Protein AF-A0A260ZB62-F1 (afdb_monomer)

Mean predicted aligned error: 11.36 Å

Secondary structure (DSSP, 8-state):
-PPPPP---SS--TTSS-HHHHHHTTTTTTT-HHHHHHHHTTTS-STTSHHHHHHHHHHHHHHHHHHHHHHHHHHHHHHHHHHHTSPP-HHHHHHHHHHHHHHHHHHHHHHHHHHT-S-HHHHHHHHHHHHHHHHHHHHHHHHHHHHEEEPP---TTHHHHHHHHHHHHHHHHHHH-----SSTTPPPPHHHHHHHHHHHHHHHHHHHHHHHHHHHHHHHHH-SEEEEEETTEEEEEEEEETTTEEEEEE-------

Solvent-accessible surface area (backbone atoms only — not comparable to full-atom values): 14176 Å² total; per-residue (Å²): 130,82,78,67,77,87,63,39,54,17,51,67,18,36,65,64,67,58,47,69,63,44,58,64,36,61,80,74,46,47,28,30,39,72,58,41,53,64,66,52,62,78,77,59,74,66,79,87,34,73,65,47,48,42,70,71,45,41,67,62,52,48,54,51,48,50,52,52,51,51,48,51,54,52,51,43,52,53,47,42,55,61,50,69,76,57,88,79,47,73,70,52,40,39,51,23,29,47,49,37,28,50,53,37,48,54,47,34,52,48,42,55,53,48,34,51,46,91,65,62,67,68,48,53,56,48,51,53,52,49,52,52,51,46,46,49,27,47,38,47,32,52,54,24,43,61,33,37,42,69,53,89,85,74,70,75,64,69,64,52,58,53,52,54,54,49,54,51,51,48,53,45,52,47,40,51,46,57,61,57,69,96,47,93,86,58,72,75,57,68,67,60,19,43,52,32,27,52,38,47,56,46,34,55,55,40,48,58,50,30,50,56,36,44,53,52,26,50,47,53,67,69,40,57,40,32,39,32,29,54,98,81,41,77,51,31,35,39,38,56,45,88,98,71,50,77,46,77,48,62,66,86,69,72,76,91,125

Nearest PDB structures (foldseek):
  8dl6-assembly1_A  TM=3.269E-01  e=1.746E+00  Homo sapiens
  5oxp-assembly1_A  TM=3.810E-01  e=3.645E+00  Streptococcus thermophilus LMG 18311

pLDDT: mean 73.91, std 13.41, range [28.22, 93.25]

Organism: Caenorhabditis remanei (NCBI:txid31234)

Foldseek 3Di:
DPPLPDFQQLALACPAPDNVVSVVCVVQVCNHLVVVLVVPVVDDDPPPGPVVCCVVCVVVVVVVVVVVVVVLVVLLVVLLVVLLPDDADLVLLLVLLVQLLVLLVVVLVLLLVVQQDPDVVVVVVVVVVSSNSNSNSVSSNVSNCLFKPFDDPDDPPVLVVLVVVLVVVLVCLRHHRDGHDPDPSDHDDSVSSNVSNVSSVVSNVSSVVSSVSVVVSVSSVPGQKMFGDDPSDGQWMWGQDVPPGIDTDGPPPPPDD

Structure (mmCIF, N/CA/C/O backbone):
data_AF-A0A260ZB62-F1
#
_entry.id   AF-A0A260ZB62-F1
#
loop_
_atom_site.group_PDB
_atom_site.id
_atom_site.type_symbol
_atom_site.label_atom_id
_atom_site.label_alt_id
_atom_site.label_comp_id
_atom_site.label_asym_id
_atom_site.label_entit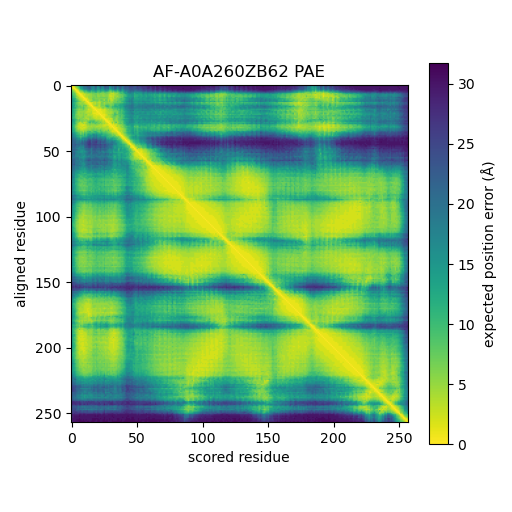y_id
_atom_site.label_seq_id
_atom_site.pdbx_PDB_ins_code
_atom_site.Cartn_x
_atom_site.Cartn_y
_atom_site.Cartn_z
_atom_site.occupancy
_atom_site.B_iso_or_equiv
_atom_site.auth_seq_id
_atom_site.auth_comp_id
_atom_site.auth_asym_id
_atom_site.auth_atom_id
_atom_site.pdbx_PDB_model_num
ATOM 1 N N . MET A 1 1 ? 10.749 -0.844 -42.807 1.00 34.19 1 MET A N 1
ATOM 2 C CA . MET A 1 1 ? 10.684 -0.407 -41.398 1.00 34.19 1 MET A CA 1
ATOM 3 C C . MET A 1 1 ? 11.841 -1.071 -40.682 1.00 34.19 1 MET A C 1
ATOM 5 O O . MET A 1 1 ? 11.939 -2.288 -40.752 1.00 34.19 1 MET A O 1
ATOM 9 N N . VAL A 1 2 ? 12.769 -0.296 -40.119 1.00 28.22 2 VAL A N 1
ATOM 10 C CA . VAL A 1 2 ? 13.821 -0.861 -39.261 1.00 28.22 2 VAL A CA 1
ATOM 11 C C . VAL A 1 2 ? 13.105 -1.413 -38.026 1.00 28.22 2 VAL A C 1
ATOM 13 O O . VAL A 1 2 ? 12.290 -0.671 -37.473 1.00 28.22 2 VAL A O 1
ATOM 16 N N . PRO A 1 3 ? 13.320 -2.676 -37.619 1.00 37.78 3 PRO A N 1
ATOM 17 C CA . PRO A 1 3 ? 12.741 -3.176 -36.381 1.00 37.78 3 PRO A CA 1
ATOM 18 C C . PRO A 1 3 ? 13.217 -2.247 -35.268 1.00 37.78 3 PRO A C 1
ATOM 20 O O . PRO A 1 3 ? 14.426 -2.080 -35.092 1.00 37.78 3 PRO A O 1
ATOM 23 N N . SER A 1 4 ? 12.300 -1.575 -34.570 1.00 47.34 4 SER A N 1
ATOM 24 C CA . SER A 1 4 ? 12.694 -0.839 -33.374 1.00 47.34 4 SER A CA 1
ATOM 25 C C . SER A 1 4 ? 13.317 -1.859 -32.436 1.00 47.34 4 SER A C 1
ATOM 27 O O . SER A 1 4 ? 12.648 -2.828 -32.085 1.00 47.34 4 SER A O 1
ATOM 29 N N . ALA A 1 5 ? 14.594 -1.690 -32.093 1.00 57.12 5 ALA A N 1
ATOM 30 C CA . ALA A 1 5 ? 15.266 -2.575 -31.157 1.00 57.12 5 ALA A CA 1
ATOM 31 C C . ALA A 1 5 ? 14.382 -2.735 -29.914 1.00 57.12 5 ALA A C 1
ATOM 33 O O . ALA A 1 5 ? 13.962 -1.741 -29.312 1.00 57.12 5 ALA A O 1
ATOM 34 N N . TYR A 1 6 ? 14.047 -3.982 -29.593 1.00 67.81 6 TYR A N 1
ATOM 35 C CA . TYR A 1 6 ? 13.165 -4.305 -28.487 1.00 67.81 6 TYR A CA 1
ATOM 36 C C . TYR A 1 6 ? 13.685 -3.659 -27.191 1.00 67.81 6 TYR A C 1
ATOM 38 O O . TYR A 1 6 ? 14.835 -3.856 -26.793 1.00 67.81 6 TYR A O 1
ATOM 46 N N . CYS A 1 7 ? 12.848 -2.830 -26.565 1.00 73.50 7 CYS A N 1
ATOM 47 C CA . CYS A 1 7 ? 13.208 -2.010 -25.413 1.00 73.50 7 CYS A CA 1
ATOM 48 C C . CYS A 1 7 ? 12.419 -2.487 -24.183 1.00 73.50 7 CYS A C 1
ATOM 50 O O . CYS A 1 7 ? 11.231 -2.178 -24.087 1.00 73.50 7 CYS A O 1
ATOM 52 N N . PRO A 1 8 ? 13.041 -3.211 -23.230 1.00 76.62 8 PRO A N 1
ATOM 53 C CA . PRO A 1 8 ? 12.375 -3.628 -21.998 1.00 76.62 8 PRO A CA 1
ATOM 54 C C . PRO A 1 8 ? 11.880 -2.414 -21.219 1.00 76.62 8 PRO A C 1
ATOM 56 O O . PRO A 1 8 ? 12.698 -1.578 -20.837 1.00 76.62 8 PRO A O 1
ATOM 59 N N . MET A 1 9 ? 10.575 -2.312 -20.968 1.00 76.88 9 MET A N 1
ATOM 60 C CA . MET A 1 9 ? 9.961 -1.146 -20.311 1.00 76.88 9 MET A CA 1
ATOM 61 C C . MET A 1 9 ? 9.721 -1.340 -18.808 1.00 76.88 9 MET A C 1
ATOM 63 O O . MET A 1 9 ? 9.237 -0.426 -18.147 1.00 76.88 9 MET A O 1
ATOM 67 N N . GLY A 1 10 ? 10.036 -2.515 -18.256 1.00 73.69 10 GLY A N 1
ATOM 68 C CA . GLY A 1 10 ? 9.826 -2.793 -16.834 1.00 73.69 10 GLY A CA 1
ATOM 69 C C . GLY A 1 10 ? 8.396 -3.166 -16.482 1.00 73.69 10 GLY A C 1
ATOM 70 O O . GLY A 1 10 ? 8.042 -3.256 -15.314 1.00 73.69 10 GLY A O 1
ATOM 71 N N . SER A 1 11 ? 7.550 -3.410 -17.478 1.00 75.81 11 SER A N 1
ATOM 72 C CA . SER A 1 11 ? 6.263 -4.049 -17.252 1.00 75.81 11 SER A CA 1
ATOM 73 C C . SER A 1 11 ? 5.938 -5.002 -18.398 1.00 75.81 11 SER A C 1
ATOM 75 O O . SER A 1 11 ? 6.253 -4.683 -19.548 1.00 75.81 11 SER A O 1
ATOM 77 N N . PRO A 1 12 ? 5.258 -6.123 -18.113 1.00 71.75 12 PRO A N 1
ATOM 78 C CA . PRO A 1 12 ? 4.759 -7.049 -19.123 1.00 71.75 12 PRO A CA 1
ATOM 79 C C . PRO A 1 12 ? 3.491 -6.527 -19.822 1.00 71.75 12 PRO A C 1
ATOM 81 O O . PRO A 1 12 ? 2.695 -7.310 -20.336 1.00 71.75 12 PRO A O 1
ATOM 84 N N . SER A 1 13 ? 3.263 -5.210 -19.805 1.00 74.88 13 SER A N 1
ATOM 85 C CA . SER A 1 13 ? 2.021 -4.609 -20.272 1.00 74.88 13 SER A CA 1
ATOM 86 C C . SER A 1 13 ? 1.824 -4.837 -21.764 1.00 74.88 13 SER A C 1
ATOM 88 O O . SER A 1 13 ? 2.509 -4.252 -22.603 1.00 74.88 13 SER A O 1
ATOM 90 N N . LEU A 1 14 ? 0.824 -5.647 -22.089 1.00 76.31 14 LEU A N 1
ATOM 91 C CA . LEU A 1 14 ? 0.398 -5.971 -23.443 1.00 76.31 14 LEU A CA 1
ATOM 92 C C . LEU A 1 14 ? -0.135 -4.746 -24.195 1.00 76.31 14 LEU A C 1
ATOM 94 O O . LEU A 1 14 ? -0.209 -4.773 -25.420 1.00 76.31 14 LEU A O 1
ATOM 98 N N . LEU A 1 15 ? -0.486 -3.673 -23.476 1.00 72.31 15 LEU A N 1
ATOM 99 C CA . LEU A 1 15 ? -0.952 -2.410 -24.055 1.00 72.31 15 LEU A CA 1
ATOM 100 C C . LEU A 1 15 ? 0.188 -1.449 -24.426 1.00 72.31 15 LEU A C 1
ATOM 102 O O . LEU A 1 15 ? -0.061 -0.415 -25.046 1.00 72.31 15 LEU A O 1
ATOM 106 N N . ASN A 1 16 ? 1.438 -1.766 -24.081 1.00 69.69 16 ASN A N 1
ATOM 107 C CA . ASN A 1 16 ? 2.588 -0.952 -24.463 1.00 69.69 16 ASN A CA 1
ATOM 108 C C . ASN A 1 16 ? 3.093 -1.336 -25.865 1.00 69.69 16 ASN A C 1
ATOM 110 O O . ASN A 1 16 ? 4.108 -2.013 -26.002 1.00 69.69 16 ASN A O 1
ATOM 114 N N . GLY A 1 17 ? 2.431 -0.868 -26.924 1.00 67.56 17 GLY A N 1
ATOM 115 C CA . GLY A 1 17 ? 2.849 -1.131 -28.310 1.00 67.56 17 GLY A CA 1
ATOM 116 C C . GLY A 1 17 ? 2.124 -2.316 -28.949 1.00 67.56 17 GLY A C 1
ATOM 117 O O . GLY A 1 17 ? 0.918 -2.454 -28.762 1.00 67.56 17 GLY A O 1
ATOM 118 N N . ASP A 1 18 ? 2.830 -3.125 -29.747 1.00 69.19 18 ASP A N 1
ATOM 119 C CA . ASP A 1 18 ? 2.225 -4.261 -30.450 1.00 69.19 18 ASP A CA 1
ATOM 120 C C . ASP A 1 18 ? 1.945 -5.422 -29.484 1.00 69.19 18 ASP A C 1
ATOM 122 O O . ASP A 1 18 ? 2.831 -5.938 -28.798 1.00 69.19 18 ASP A O 1
ATOM 126 N N . PHE A 1 19 ? 0.680 -5.832 -29.429 1.00 68.62 19 PHE A N 1
ATOM 127 C CA . PHE A 1 19 ? 0.196 -6.882 -28.539 1.00 68.62 19 PHE A CA 1
ATOM 128 C C . PHE A 1 19 ? 0.869 -8.242 -28.790 1.00 68.62 19 PHE A C 1
ATOM 130 O O . PHE A 1 19 ? 1.211 -8.947 -27.839 1.00 68.62 19 PHE A O 1
ATOM 137 N N . TYR A 1 20 ? 1.066 -8.619 -30.057 1.00 70.75 20 TYR A N 1
ATOM 138 C CA . TYR A 1 20 ? 1.644 -9.910 -30.431 1.00 70.75 20 TYR A CA 1
ATOM 139 C C . TYR A 1 20 ? 3.151 -9.942 -30.194 1.00 70.75 20 TYR A C 1
ATOM 141 O O . TYR A 1 20 ? 3.668 -10.964 -29.742 1.00 70.75 20 TYR A O 1
ATOM 149 N N . GLU A 1 21 ? 3.840 -8.826 -30.431 1.00 70.44 21 GLU A N 1
ATOM 150 C CA . GLU A 1 21 ? 5.251 -8.670 -30.065 1.00 70.44 21 GLU A CA 1
ATOM 151 C C . GLU A 1 21 ? 5.424 -8.837 -28.546 1.00 70.44 21 GLU A C 1
ATOM 153 O O . GLU A 1 21 ? 6.175 -9.701 -28.090 1.00 70.44 21 GLU A O 1
ATOM 158 N N . ASN A 1 22 ? 4.634 -8.117 -27.745 1.00 69.94 22 ASN A N 1
ATOM 159 C CA . ASN A 1 22 ? 4.686 -8.207 -26.284 1.00 69.94 22 ASN A CA 1
ATOM 160 C C . ASN A 1 22 ? 4.369 -9.616 -25.746 1.00 69.94 22 ASN A C 1
ATOM 162 O O . ASN A 1 22 ? 4.972 -10.043 -24.760 1.00 69.94 22 ASN A O 1
ATOM 166 N N . LEU A 1 23 ? 3.475 -10.367 -26.400 1.00 73.06 23 LEU A N 1
ATOM 167 C CA . LEU A 1 23 ? 3.176 -11.760 -26.046 1.00 73.06 23 LEU A CA 1
ATOM 168 C C . LEU A 1 23 ? 4.379 -12.701 -26.214 1.00 73.06 23 LEU A C 1
ATOM 170 O O . LEU A 1 23 ? 4.550 -13.614 -25.403 1.00 73.06 23 LEU A O 1
ATOM 174 N N . VAL A 1 24 ? 5.202 -12.514 -27.253 1.00 73.19 24 VAL A N 1
ATOM 175 C CA . VAL A 1 24 ? 6.407 -13.339 -27.477 1.00 73.19 24 VAL A CA 1
ATOM 176 C C . VAL A 1 24 ? 7.400 -13.143 -26.331 1.00 73.19 24 VAL A C 1
ATOM 178 O O . VAL A 1 24 ? 7.929 -14.116 -25.793 1.00 73.19 24 VAL A O 1
ATOM 181 N N . HIS A 1 25 ? 7.551 -11.894 -25.907 1.00 69.88 25 HIS A N 1
ATOM 182 C CA . HIS A 1 25 ? 8.481 -11.443 -24.877 1.00 69.88 25 HIS A CA 1
ATOM 183 C C . HIS A 1 25 ? 8.070 -11.772 -23.432 1.00 69.88 25 HIS A C 1
ATOM 185 O O . HIS A 1 25 ? 8.847 -11.597 -22.493 1.00 69.88 25 HIS A O 1
ATOM 191 N N . LEU A 1 26 ? 6.842 -12.254 -23.211 1.00 71.62 26 LEU A N 1
ATOM 192 C CA . LEU A 1 26 ? 6.410 -12.726 -21.892 1.00 71.62 26 LEU A CA 1
ATOM 193 C C . LEU A 1 26 ? 7.136 -14.004 -21.454 1.00 71.62 26 LEU A C 1
ATOM 195 O O . LEU A 1 26 ? 7.308 -14.216 -20.255 1.00 71.62 26 LEU A O 1
ATOM 199 N N . LYS A 1 27 ? 7.522 -14.870 -22.400 1.00 72.56 27 LYS A N 1
ATOM 200 C CA . LYS A 1 27 ? 8.019 -16.227 -22.105 1.00 72.56 27 LYS A CA 1
ATOM 201 C C . LYS A 1 27 ? 9.442 -16.255 -21.553 1.00 72.56 27 LYS A C 1
ATOM 203 O O . LYS A 1 27 ? 9.783 -17.172 -20.813 1.00 72.56 27 LYS A O 1
ATOM 208 N N . ASP A 1 28 ? 10.258 -15.284 -21.927 1.00 69.81 28 ASP A N 1
ATOM 209 C CA . ASP A 1 28 ? 11.684 -15.194 -21.613 1.00 69.81 28 ASP A CA 1
ATOM 210 C C . ASP A 1 28 ? 12.010 -14.015 -20.681 1.00 69.81 28 ASP A C 1
ATOM 212 O O . ASP A 1 28 ? 13.179 -13.722 -20.444 1.00 69.81 28 ASP A O 1
ATOM 216 N N . PHE A 1 29 ? 10.982 -13.359 -20.121 1.00 69.56 29 PHE A N 1
ATOM 217 C CA . PHE A 1 29 ? 11.103 -12.177 -19.258 1.00 69.56 29 PHE A CA 1
ATOM 218 C C . PHE A 1 29 ? 11.849 -11.008 -19.909 1.00 69.56 29 PHE A C 1
ATOM 220 O O . PHE A 1 29 ? 12.325 -10.112 -19.206 1.00 69.56 29 PHE A O 1
ATOM 227 N N . SER A 1 30 ? 11.919 -10.960 -21.242 1.00 71.38 30 SER A N 1
ATOM 228 C CA . SER A 1 30 ? 12.680 -9.919 -21.927 1.00 71.38 30 SER A CA 1
ATOM 229 C C . SER A 1 30 ? 12.112 -8.518 -21.668 1.00 71.38 30 SER A C 1
ATOM 231 O O . SER A 1 30 ? 12.827 -7.537 -21.828 1.00 71.38 30 SER A O 1
ATOM 233 N N . TRP A 1 31 ? 10.866 -8.401 -21.192 1.00 77.62 31 TRP A N 1
ATOM 234 C CA . TRP A 1 31 ? 10.221 -7.137 -20.805 1.00 77.62 31 TRP A CA 1
ATOM 235 C C . TRP A 1 31 ? 10.812 -6.483 -19.551 1.00 77.62 31 TRP A C 1
ATOM 237 O O . TRP A 1 31 ? 10.555 -5.296 -19.320 1.00 77.62 31 TRP A O 1
ATOM 247 N N . SER A 1 32 ? 11.599 -7.225 -18.764 1.00 80.19 32 SER A N 1
ATOM 248 C CA . SER A 1 32 ? 12.273 -6.752 -17.554 1.00 80.19 32 SER A CA 1
ATOM 249 C C . SER A 1 32 ? 13.662 -6.179 -17.876 1.00 80.19 32 SER A C 1
ATOM 251 O O . SER A 1 32 ? 14.556 -6.921 -18.286 1.00 80.19 32 SER A O 1
ATOM 253 N N . PRO A 1 33 ? 13.892 -4.872 -17.659 1.00 75.19 33 PRO A N 1
ATOM 254 C CA . PRO A 1 33 ? 15.216 -4.264 -17.674 1.00 75.19 33 PRO A CA 1
ATOM 255 C C . PRO A 1 33 ? 16.207 -4.979 -16.755 1.00 75.19 33 PRO A C 1
ATOM 257 O O . PRO A 1 33 ? 17.359 -5.168 -17.146 1.00 75.19 33 PRO A O 1
ATOM 260 N N . MET A 1 34 ? 15.766 -5.399 -15.561 1.00 71.50 34 MET A N 1
ATOM 261 C CA . MET A 1 34 ? 16.631 -6.097 -14.608 1.00 71.50 34 MET A CA 1
ATOM 262 C C . MET A 1 34 ? 17.138 -7.433 -15.168 1.00 71.50 34 MET A C 1
ATOM 264 O O . MET A 1 34 ? 18.339 -7.696 -15.112 1.00 71.50 34 MET A O 1
ATOM 268 N N . PHE A 1 35 ? 16.264 -8.257 -15.755 1.00 68.56 35 PHE A N 1
ATOM 269 C CA . PHE A 1 35 ? 16.660 -9.558 -16.313 1.00 68.56 35 PHE A CA 1
ATOM 270 C C . PHE A 1 35 ? 17.348 -9.451 -17.686 1.00 68.56 35 PHE A C 1
ATOM 272 O O . PHE A 1 35 ? 18.273 -10.218 -17.973 1.00 68.56 35 PHE A O 1
ATOM 279 N N . ALA A 1 36 ? 16.971 -8.471 -18.514 1.00 65.50 36 ALA A N 1
ATOM 280 C CA . ALA A 1 36 ? 17.606 -8.217 -19.809 1.00 65.50 36 ALA A CA 1
ATOM 281 C C . ALA A 1 36 ? 19.079 -7.782 -19.669 1.00 65.50 36 ALA A C 1
ATOM 283 O O . ALA A 1 36 ? 19.933 -8.188 -20.457 1.00 65.50 36 ALA A O 1
ATOM 284 N N . ALA A 1 37 ? 19.414 -7.004 -18.634 1.00 59.72 37 ALA A N 1
ATOM 285 C CA . ALA A 1 37 ? 20.796 -6.600 -18.375 1.00 59.72 37 ALA A CA 1
ATOM 286 C C . ALA A 1 37 ? 21.698 -7.773 -17.939 1.00 59.72 37 ALA A C 1
ATOM 288 O O . ALA A 1 37 ? 22.882 -7.811 -18.275 1.00 59.72 37 ALA A O 1
ATOM 289 N N . VAL A 1 38 ? 21.144 -8.752 -17.215 1.00 56.75 38 VAL A N 1
ATOM 290 C CA . VAL A 1 38 ? 21.881 -9.946 -16.760 1.00 56.75 38 VAL A CA 1
ATOM 291 C C . VAL A 1 38 ? 22.237 -10.863 -17.933 1.00 56.75 38 VAL A C 1
ATOM 293 O O . VAL A 1 38 ? 23.320 -11.444 -17.950 1.00 56.75 38 VAL A O 1
ATOM 296 N N . THR A 1 39 ? 21.363 -10.955 -18.934 1.00 53.31 39 THR A N 1
ATOM 297 C CA . THR A 1 39 ? 21.577 -11.780 -20.133 1.00 53.31 39 THR A CA 1
ATOM 298 C C . THR A 1 39 ? 22.492 -11.109 -21.165 1.00 53.31 39 THR A C 1
ATOM 300 O O . THR A 1 39 ? 23.291 -11.797 -21.795 1.00 53.31 39 THR A O 1
ATOM 303 N N . GLN A 1 40 ? 22.469 -9.776 -21.297 1.00 52.44 40 GLN A N 1
ATOM 304 C CA . GLN A 1 40 ? 23.360 -9.041 -22.216 1.00 52.44 40 GLN A CA 1
ATOM 305 C C . GLN A 1 40 ? 24.819 -8.929 -21.728 1.00 52.44 40 GLN A C 1
ATOM 307 O O . GLN A 1 40 ? 25.743 -8.889 -22.549 1.00 52.44 40 GLN A O 1
ATOM 312 N N . ASN A 1 41 ? 25.049 -8.944 -20.409 1.00 45.31 41 ASN A N 1
ATOM 313 C CA . ASN A 1 41 ? 26.379 -8.826 -19.790 1.00 45.31 41 ASN A CA 1
ATOM 314 C C . ASN A 1 41 ? 27.337 -10.002 -20.070 1.00 45.31 41 ASN A C 1
ATOM 316 O O . ASN A 1 41 ? 28.503 -9.933 -19.687 1.00 45.31 41 ASN A O 1
ATOM 320 N N . GLN A 1 42 ? 26.891 -11.070 -20.737 1.00 47.06 42 GLN A N 1
ATOM 321 C CA . GLN A 1 42 ? 27.773 -12.170 -21.144 1.00 47.06 42 GLN A CA 1
ATOM 322 C C . GLN A 1 42 ? 28.515 -11.912 -22.469 1.00 47.06 42 GLN A C 1
ATOM 324 O O . GLN A 1 42 ? 29.403 -12.689 -22.812 1.00 47.06 42 GLN A O 1
ATOM 329 N N . THR A 1 43 ? 28.205 -10.830 -23.199 1.00 42.25 43 THR A N 1
ATOM 330 C CA . THR A 1 43 ? 28.698 -10.651 -24.583 1.00 42.25 43 THR A CA 1
ATOM 331 C C . THR A 1 43 ? 29.331 -9.300 -24.937 1.00 42.25 43 THR A C 1
ATOM 333 O O . THR A 1 43 ? 30.011 -9.245 -25.956 1.00 42.25 43 THR A O 1
ATOM 336 N N . TYR A 1 44 ? 29.190 -8.227 -24.146 1.00 42.94 44 TYR A N 1
ATOM 337 C CA . TYR A 1 44 ? 29.767 -6.909 -24.485 1.00 42.94 44 TYR A CA 1
ATOM 338 C C . TYR A 1 44 ? 30.397 -6.170 -23.289 1.00 42.94 44 TYR A C 1
ATOM 340 O O . TYR A 1 44 ? 30.121 -6.473 -22.132 1.00 42.94 44 TYR A O 1
ATOM 348 N N . SER A 1 45 ? 31.302 -5.234 -23.609 1.00 44.16 45 SER A N 1
ATOM 349 C CA . SER A 1 45 ? 32.202 -4.496 -22.709 1.00 44.16 45 SER A CA 1
ATOM 350 C C . SER A 1 45 ? 31.524 -3.873 -21.483 1.00 44.16 45 SER A C 1
ATOM 352 O O . SER A 1 45 ? 30.432 -3.326 -21.568 1.00 44.16 45 SER A O 1
ATOM 354 N N . ARG A 1 46 ? 32.246 -3.899 -20.357 1.00 48.53 46 ARG A N 1
ATOM 355 C CA . ARG A 1 46 ? 31.804 -3.562 -18.992 1.00 48.53 46 ARG A CA 1
ATOM 356 C C . ARG A 1 46 ? 31.320 -2.113 -18.789 1.00 48.53 46 ARG A C 1
ATOM 358 O O . ARG A 1 46 ? 30.589 -1.872 -17.831 1.00 48.53 46 ARG A O 1
ATOM 365 N N . GLU A 1 47 ? 31.698 -1.176 -19.659 1.00 39.22 47 GLU A N 1
ATOM 366 C CA . GLU A 1 47 ? 31.303 0.239 -19.572 1.00 39.22 47 GLU A CA 1
ATOM 367 C C . GLU A 1 47 ? 29.806 0.430 -19.858 1.00 39.22 47 GLU A C 1
ATOM 369 O O . GLU A 1 47 ? 29.305 0.050 -20.914 1.00 39.22 47 GLU A O 1
ATOM 374 N N . GLY A 1 48 ? 29.082 1.023 -18.901 1.00 47.69 48 GLY A N 1
ATOM 375 C CA . GLY A 1 48 ? 27.635 1.268 -19.014 1.00 47.69 48 GLY A CA 1
ATOM 376 C C . GLY A 1 48 ? 26.733 0.089 -18.621 1.00 47.69 48 GLY A C 1
ATOM 377 O O . GLY A 1 48 ? 25.511 0.193 -18.726 1.00 47.69 48 GLY A O 1
ATOM 378 N N . SER A 1 49 ? 27.309 -1.018 -18.140 1.00 55.09 49 SER A N 1
ATOM 379 C CA . SER A 1 49 ? 26.559 -2.152 -17.583 1.00 55.09 49 SER A CA 1
ATOM 380 C C . SER A 1 49 ? 25.934 -1.827 -16.213 1.00 55.09 49 SER A C 1
ATOM 382 O O . SER A 1 49 ? 26.387 -0.927 -15.504 1.00 55.09 49 SER A O 1
ATOM 384 N N . VAL A 1 50 ? 24.928 -2.609 -15.783 1.00 52.75 50 VAL A N 1
ATOM 385 C CA . VAL A 1 50 ? 24.363 -2.531 -14.413 1.00 52.75 50 VAL A CA 1
ATOM 386 C C . VAL A 1 50 ? 25.453 -2.656 -13.345 1.00 52.75 50 VAL A C 1
ATOM 388 O O . VAL A 1 50 ? 25.349 -2.018 -12.307 1.00 52.75 50 VAL A O 1
ATOM 391 N N . ILE A 1 51 ? 26.517 -3.419 -13.611 1.00 55.94 51 ILE A N 1
ATOM 392 C CA . ILE A 1 51 ? 27.639 -3.618 -12.686 1.00 55.94 51 ILE A CA 1
ATOM 393 C C . ILE A 1 51 ? 28.482 -2.342 -12.566 1.00 55.94 51 ILE A C 1
ATOM 395 O O . ILE A 1 51 ? 28.821 -1.963 -11.454 1.00 55.94 51 ILE A O 1
ATOM 399 N N . ASP A 1 52 ? 28.752 -1.642 -13.670 1.00 51.78 52 ASP A N 1
ATOM 400 C CA . ASP A 1 52 ? 29.512 -0.380 -13.678 1.00 51.78 52 ASP A CA 1
ATOM 401 C C . ASP A 1 52 ? 28.717 0.775 -13.033 1.00 51.78 52 ASP A C 1
ATOM 403 O O . ASP A 1 52 ? 29.271 1.597 -12.304 1.00 51.78 52 ASP A O 1
ATOM 407 N N . PHE A 1 53 ? 27.389 0.799 -13.213 1.00 57.34 53 PHE A N 1
ATOM 408 C CA . PHE A 1 53 ? 26.506 1.724 -12.491 1.00 57.34 53 PHE A CA 1
ATOM 409 C C . PHE A 1 53 ? 26.425 1.397 -10.996 1.00 57.34 53 PHE A C 1
ATOM 411 O O . PHE A 1 53 ? 26.551 2.294 -10.167 1.00 57.34 53 PHE A O 1
ATOM 418 N N . VAL A 1 54 ? 26.233 0.120 -10.644 1.00 57.84 54 VAL A N 1
ATOM 419 C CA . VAL A 1 54 ? 26.252 -0.336 -9.251 1.00 57.84 54 VAL A CA 1
ATOM 420 C C . VAL A 1 54 ? 27.586 0.057 -8.632 1.00 57.84 54 VAL A C 1
ATOM 422 O O . VAL A 1 54 ? 27.561 0.821 -7.688 1.00 57.84 54 VAL A O 1
ATOM 425 N N . GLU A 1 55 ? 28.737 -0.309 -9.191 1.00 57.97 55 GLU A N 1
ATOM 426 C CA . GLU A 1 55 ? 30.056 0.020 -8.624 1.00 57.97 55 GLU A CA 1
ATOM 427 C C . GLU A 1 55 ? 30.299 1.532 -8.447 1.00 57.97 55 GLU A C 1
ATOM 429 O O . GLU A 1 55 ? 30.850 1.937 -7.422 1.00 57.97 55 GLU A O 1
ATOM 434 N N . LYS A 1 56 ? 29.855 2.383 -9.386 1.00 62.72 56 LYS A N 1
ATOM 435 C CA . LYS A 1 56 ? 30.054 3.845 -9.304 1.00 62.72 56 LYS A CA 1
ATOM 436 C C . LYS A 1 56 ? 29.041 4.560 -8.411 1.00 62.72 56 LYS A C 1
ATOM 438 O O . LYS A 1 56 ? 29.389 5.543 -7.765 1.00 62.72 56 LYS A O 1
ATOM 443 N N . THR A 1 57 ? 27.791 4.105 -8.377 1.00 57.19 57 THR A N 1
ATOM 444 C CA . THR A 1 57 ? 26.690 4.789 -7.678 1.00 57.19 57 THR A CA 1
ATOM 445 C C . THR A 1 57 ? 26.356 4.142 -6.330 1.00 57.19 57 THR A C 1
ATOM 447 O O . THR A 1 57 ? 25.737 4.795 -5.487 1.00 57.19 57 THR A O 1
ATOM 450 N N . PHE A 1 58 ? 26.789 2.900 -6.058 1.00 58.44 58 PHE A N 1
ATOM 451 C CA . PHE A 1 58 ? 26.574 2.220 -4.769 1.00 58.44 58 PHE A CA 1
ATOM 452 C C . PHE A 1 58 ? 27.047 3.032 -3.569 1.00 58.44 58 PHE A C 1
ATOM 454 O O . PHE A 1 58 ? 26.298 3.090 -2.604 1.00 58.44 58 PHE A O 1
ATOM 461 N N . PRO A 1 59 ? 28.248 3.644 -3.566 1.00 60.53 59 PRO A N 1
ATOM 462 C CA . PRO A 1 59 ? 28.761 4.275 -2.354 1.00 60.53 59 PRO A CA 1
ATOM 463 C C . PRO A 1 59 ? 27.861 5.425 -1.887 1.00 60.53 59 PRO A C 1
ATOM 465 O O . PRO A 1 59 ? 27.457 5.476 -0.726 1.00 60.53 59 PRO A O 1
ATOM 468 N N . GLU A 1 60 ? 27.470 6.306 -2.807 1.00 62.59 60 GLU A N 1
ATOM 469 C CA . GLU A 1 60 ? 26.614 7.457 -2.506 1.00 62.59 60 GLU A CA 1
ATOM 470 C C . GLU A 1 60 ? 25.156 7.045 -2.263 1.00 62.59 60 GLU A C 1
ATOM 472 O O . GLU A 1 60 ? 24.518 7.520 -1.318 1.00 62.59 60 GLU A O 1
ATOM 477 N N . SER A 1 61 ? 24.631 6.108 -3.062 1.00 64.31 61 SER A N 1
ATOM 478 C CA . SER A 1 61 ? 23.267 5.593 -2.880 1.00 64.31 61 SER A CA 1
ATOM 479 C C . SER A 1 61 ? 23.113 4.761 -1.604 1.00 64.31 61 SER A C 1
ATOM 481 O O . SER A 1 61 ? 22.061 4.832 -0.968 1.00 64.31 61 SER A O 1
ATOM 483 N N . ALA A 1 62 ? 24.148 4.040 -1.165 1.00 67.75 62 ALA A N 1
ATOM 484 C CA . ALA A 1 62 ? 24.156 3.299 0.093 1.00 67.75 62 ALA A CA 1
ATOM 485 C C . ALA A 1 62 ? 24.159 4.247 1.294 1.00 67.75 62 ALA A C 1
ATOM 487 O O . ALA A 1 62 ? 23.357 4.058 2.207 1.00 67.75 62 ALA A O 1
ATOM 488 N N . ILE A 1 63 ? 24.987 5.300 1.279 1.00 73.50 63 ILE A N 1
ATOM 489 C CA . ILE A 1 63 ? 24.983 6.326 2.334 1.00 73.50 63 ILE A CA 1
ATOM 490 C C . ILE A 1 63 ? 23.608 7.004 2.407 1.00 73.50 63 ILE A C 1
ATOM 492 O O . ILE A 1 63 ? 23.027 7.096 3.489 1.00 73.50 63 ILE A O 1
ATOM 496 N N . SER A 1 64 ? 23.048 7.412 1.264 1.00 70.81 64 SER A N 1
ATOM 497 C CA . SER A 1 64 ? 21.707 8.008 1.201 1.00 70.81 64 SER A CA 1
ATOM 498 C C . SER A 1 64 ? 20.623 7.051 1.718 1.00 70.81 64 SER A C 1
ATOM 500 O O . SER A 1 64 ? 19.777 7.450 2.519 1.00 70.81 64 SER A O 1
ATOM 502 N N . SER A 1 65 ? 20.695 5.768 1.352 1.00 70.94 65 SER A N 1
ATOM 503 C CA . SER A 1 65 ? 19.759 4.733 1.813 1.00 70.94 65 SER A CA 1
ATOM 504 C C . SER A 1 65 ? 19.867 4.475 3.317 1.00 70.94 65 SER A C 1
ATOM 506 O O . SER A 1 65 ? 18.846 4.321 3.982 1.00 70.94 65 SER A O 1
ATOM 508 N N . ILE A 1 66 ? 21.082 4.476 3.879 1.00 79.38 66 ILE A N 1
ATOM 509 C CA . ILE A 1 66 ? 21.307 4.349 5.326 1.00 79.38 66 ILE A CA 1
ATOM 510 C C . ILE A 1 66 ? 20.714 5.551 6.064 1.00 79.38 66 ILE A C 1
ATOM 512 O O . ILE A 1 66 ? 20.015 5.368 7.060 1.00 79.38 66 ILE A O 1
ATOM 516 N N . ILE A 1 67 ? 20.943 6.774 5.573 1.00 82.50 67 ILE A N 1
ATOM 517 C CA . ILE A 1 67 ? 20.374 7.991 6.171 1.00 82.50 67 ILE A CA 1
ATOM 518 C C . ILE A 1 67 ? 18.843 7.950 6.113 1.00 82.50 67 ILE A C 1
ATOM 520 O O . ILE A 1 67 ? 18.190 8.219 7.121 1.00 82.50 67 ILE A O 1
ATOM 524 N N . ALA A 1 68 ? 18.264 7.569 4.972 1.00 79.31 68 ALA A N 1
ATOM 525 C CA . ALA A 1 68 ? 16.818 7.434 4.814 1.00 79.31 68 ALA A CA 1
ATOM 526 C C . ALA A 1 68 ? 16.233 6.363 5.752 1.00 79.31 68 ALA A C 1
ATOM 528 O O . ALA A 1 68 ? 15.205 6.593 6.389 1.00 79.31 68 ALA A O 1
ATOM 529 N N . LEU A 1 69 ? 16.910 5.222 5.898 1.00 83.94 69 LEU A N 1
ATOM 530 C CA . LEU A 1 69 ? 16.509 4.164 6.824 1.00 83.94 69 LEU A CA 1
ATOM 531 C C . LEU A 1 69 ? 16.549 4.647 8.281 1.00 83.94 69 LEU A C 1
ATOM 533 O O . LEU A 1 69 ? 15.588 4.450 9.024 1.00 83.94 69 LEU A O 1
ATOM 537 N N . LEU A 1 70 ? 17.633 5.316 8.686 1.00 89.31 70 LEU A N 1
ATOM 538 C CA . LEU A 1 70 ? 17.758 5.899 10.024 1.00 89.31 70 LEU A CA 1
ATOM 539 C C . LEU A 1 70 ? 16.667 6.938 10.283 1.00 89.31 70 LEU A C 1
ATOM 541 O O . LEU A 1 70 ? 16.068 6.935 11.357 1.00 89.31 70 LEU A O 1
ATOM 545 N N . TYR A 1 71 ? 16.376 7.787 9.297 1.00 89.69 71 TYR A N 1
ATOM 546 C CA . TYR A 1 71 ? 15.300 8.767 9.373 1.00 89.69 71 TYR A CA 1
ATOM 547 C C . TYR A 1 71 ? 13.943 8.105 9.631 1.00 89.69 71 TYR A C 1
ATOM 549 O O . TYR A 1 71 ? 13.251 8.487 10.575 1.00 89.69 71 TYR A O 1
ATOM 557 N N . VAL A 1 72 ? 13.595 7.079 8.847 1.00 87.00 72 VAL A N 1
ATOM 558 C CA . VAL A 1 72 ? 12.343 6.324 9.008 1.00 87.00 72 VAL A CA 1
ATOM 559 C C . VAL A 1 72 ? 12.258 5.698 10.400 1.00 87.00 72 VAL A C 1
ATOM 561 O O . VAL A 1 72 ? 11.249 5.878 11.077 1.00 87.00 72 VAL A O 1
ATOM 564 N N . ILE A 1 73 ? 13.327 5.047 10.872 1.00 90.06 73 ILE A N 1
ATOM 565 C CA . ILE A 1 73 ? 13.367 4.408 12.199 1.00 90.06 73 ILE A CA 1
ATOM 566 C C . ILE A 1 73 ? 13.205 5.439 13.324 1.00 90.06 73 ILE A C 1
ATOM 568 O O . ILE A 1 73 ? 12.474 5.204 14.289 1.00 90.06 73 ILE A O 1
ATOM 572 N N . ILE A 1 74 ? 13.897 6.578 13.238 1.00 92.94 74 ILE A N 1
ATOM 573 C CA . ILE A 1 74 ? 13.808 7.639 14.249 1.00 92.94 74 ILE A CA 1
ATOM 574 C C . ILE A 1 74 ? 12.397 8.227 14.263 1.00 92.94 74 ILE A C 1
ATOM 576 O O . ILE A 1 74 ? 11.800 8.346 15.335 1.00 92.94 74 ILE A O 1
ATOM 580 N N . PHE A 1 75 ? 11.848 8.554 13.090 1.00 92.69 75 PHE A N 1
ATOM 581 C CA . PHE A 1 75 ? 10.502 9.103 12.969 1.00 92.69 75 PHE A CA 1
ATOM 582 C C . PHE A 1 75 ? 9.452 8.127 13.513 1.00 92.69 75 PHE A C 1
ATOM 584 O O . PHE A 1 75 ? 8.632 8.508 14.346 1.00 92.69 75 PHE A O 1
ATOM 591 N N . GLU A 1 76 ? 9.534 6.849 13.142 1.00 91.62 76 GLU A N 1
ATOM 592 C CA . GLU A 1 76 ? 8.663 5.792 13.659 1.00 91.62 76 GLU A CA 1
ATOM 593 C C . GLU A 1 76 ? 8.719 5.697 15.188 1.00 91.62 76 GLU A C 1
ATOM 595 O O . GLU A 1 76 ? 7.679 5.660 15.848 1.00 91.62 76 GLU A O 1
ATOM 600 N N . ARG A 1 77 ? 9.917 5.726 15.785 1.00 92.44 77 ARG A N 1
ATOM 601 C CA . ARG A 1 77 ? 10.075 5.702 17.248 1.00 92.44 77 ARG A CA 1
ATOM 602 C C . ARG A 1 77 ? 9.447 6.915 17.927 1.00 92.44 77 ARG A C 1
ATOM 604 O O . ARG A 1 77 ? 8.805 6.747 18.966 1.00 92.44 77 ARG A O 1
ATOM 611 N N . ILE A 1 78 ? 9.620 8.112 17.362 1.00 93.19 78 ILE A N 1
ATOM 612 C CA . ILE A 1 78 ? 9.014 9.344 17.887 1.00 93.19 78 ILE A CA 1
ATOM 613 C C . ILE A 1 78 ? 7.492 9.219 17.861 1.00 93.19 78 ILE A C 1
ATOM 615 O O . ILE A 1 78 ? 6.848 9.403 18.893 1.00 93.19 78 ILE A O 1
ATOM 619 N N . ILE A 1 79 ? 6.920 8.841 16.717 1.00 93.25 79 ILE A N 1
ATOM 620 C CA . ILE A 1 79 ? 5.471 8.704 16.569 1.00 93.25 79 ILE A CA 1
ATOM 621 C C . ILE A 1 79 ? 4.921 7.616 17.496 1.00 93.25 79 ILE A C 1
ATOM 623 O O . ILE A 1 79 ? 3.965 7.879 18.222 1.00 93.25 79 ILE A O 1
ATOM 627 N N . ASN A 1 80 ? 5.547 6.437 17.557 1.00 88.62 80 ASN A N 1
ATOM 628 C CA . ASN A 1 80 ? 5.150 5.372 18.484 1.00 88.62 80 ASN A CA 1
ATOM 629 C C . ASN A 1 80 ? 5.157 5.858 19.940 1.00 88.62 80 ASN A C 1
ATOM 631 O O . ASN A 1 80 ? 4.233 5.568 20.703 1.00 88.62 80 ASN A O 1
ATOM 635 N N . LYS A 1 81 ? 6.162 6.653 20.329 1.00 89.12 81 LYS A N 1
ATOM 636 C CA . LYS A 1 81 ? 6.207 7.252 21.663 1.00 89.12 81 LYS A CA 1
ATOM 637 C C . LYS A 1 81 ? 5.072 8.256 21.870 1.00 89.12 81 LYS A C 1
ATOM 639 O O . LYS A 1 81 ? 4.419 8.191 22.908 1.00 89.12 81 LYS A O 1
ATOM 644 N N . CYS A 1 82 ? 4.792 9.130 20.904 1.00 89.06 82 CYS A N 1
ATOM 645 C CA . CYS A 1 82 ? 3.682 10.086 20.976 1.00 89.06 82 CYS A CA 1
ATOM 646 C C . CYS A 1 82 ? 2.323 9.386 21.114 1.00 89.06 82 CYS A C 1
ATOM 648 O O . CYS A 1 82 ? 1.526 9.752 21.977 1.00 89.06 82 CYS A O 1
ATOM 650 N N . VAL A 1 83 ? 2.077 8.353 20.307 1.00 86.56 83 VAL A N 1
ATOM 651 C CA . VAL A 1 83 ? 0.823 7.589 20.321 1.00 86.56 83 VAL A CA 1
ATOM 652 C C . VAL A 1 83 ? 0.655 6.814 21.631 1.00 86.56 83 VAL A C 1
ATOM 654 O O . VAL A 1 83 ? -0.465 6.713 22.128 1.00 86.56 83 VAL A O 1
ATOM 657 N N . SER A 1 84 ? 1.748 6.348 22.249 1.00 82.94 84 SER A N 1
ATOM 658 C CA . SER A 1 84 ? 1.693 5.592 23.511 1.00 82.94 84 SER A CA 1
ATOM 659 C C . SER A 1 84 ? 1.061 6.352 24.686 1.00 82.94 84 SER A C 1
ATOM 661 O O . SER A 1 84 ? 0.558 5.724 25.614 1.00 82.94 84 SER A O 1
ATOM 663 N N . PHE A 1 85 ? 1.040 7.689 24.642 1.00 83.19 85 PHE A N 1
ATOM 664 C CA . PHE A 1 85 ? 0.407 8.526 25.668 1.00 83.19 85 PHE A CA 1
ATOM 665 C C . PHE A 1 85 ? -1.109 8.689 25.480 1.00 83.19 85 PHE A C 1
ATOM 667 O O . PHE A 1 85 ? -1.777 9.286 26.325 1.00 83.19 85 PHE A O 1
ATOM 674 N N . LEU A 1 86 ? -1.672 8.195 24.374 1.00 80.94 86 LEU A N 1
ATOM 675 C CA . LEU A 1 86 ? -3.087 8.354 24.065 1.00 80.94 86 LEU A CA 1
ATOM 676 C C . LEU A 1 86 ? -3.921 7.232 24.687 1.00 80.94 86 LEU A C 1
ATOM 678 O O . LEU A 1 86 ? -3.636 6.044 24.516 1.00 80.94 86 LEU A O 1
ATOM 682 N N . LYS A 1 87 ? -5.022 7.620 25.340 1.00 74.56 87 LYS A N 1
ATOM 683 C CA . LYS A 1 87 ? -6.051 6.688 25.812 1.00 74.56 87 LYS A CA 1
ATOM 684 C C . LYS A 1 87 ? -6.813 6.115 24.618 1.00 74.56 87 LYS A C 1
ATOM 686 O O . LYS A 1 87 ? -7.483 6.853 23.900 1.00 74.56 87 LYS A O 1
ATOM 691 N N . VAL A 1 88 ? -6.741 4.802 24.426 1.00 73.62 88 VAL A N 1
ATOM 692 C CA . VAL A 1 88 ? -7.342 4.127 23.269 1.00 73.62 88 VAL A CA 1
ATOM 693 C C . VAL A 1 88 ? -8.838 3.890 23.481 1.00 73.62 88 VAL A C 1
ATOM 695 O O . VAL A 1 88 ? -9.274 3.408 24.523 1.00 73.62 88 VAL A O 1
ATOM 698 N N . THR A 1 89 ? -9.639 4.197 22.458 1.00 77.12 89 THR A N 1
ATOM 699 C CA . THR A 1 89 ? -11.081 3.908 22.418 1.00 77.12 89 THR A CA 1
ATOM 700 C C . THR A 1 89 ? -11.448 3.124 21.160 1.00 77.12 89 THR A C 1
ATOM 702 O O . THR A 1 89 ? -10.733 3.163 20.157 1.00 77.12 89 THR A O 1
ATOM 705 N N . ARG A 1 90 ? -12.617 2.469 21.153 1.00 77.50 90 ARG A N 1
ATOM 706 C CA . ARG A 1 90 ? -13.158 1.809 19.948 1.00 77.50 90 ARG A CA 1
ATOM 707 C C . ARG A 1 90 ? -13.228 2.760 18.747 1.00 77.50 90 ARG A C 1
ATOM 709 O O . ARG A 1 90 ? -12.862 2.380 17.639 1.00 77.50 90 ARG A O 1
ATOM 716 N N . LYS A 1 91 ? -13.685 4.001 18.963 1.00 83.62 91 LYS A N 1
ATOM 717 C CA . LYS A 1 91 ? -13.774 5.016 17.900 1.00 83.62 91 LYS A CA 1
ATOM 718 C C . LYS A 1 91 ? -12.400 5.270 17.275 1.00 83.62 91 LYS A C 1
ATOM 720 O O . LYS A 1 91 ? -12.311 5.381 16.058 1.00 83.62 91 LYS A O 1
ATOM 725 N N . MET A 1 92 ? -11.346 5.300 18.093 1.00 84.38 92 MET A N 1
ATOM 726 C CA . MET A 1 92 ? -9.970 5.451 17.619 1.00 84.38 92 MET A CA 1
ATOM 727 C C . MET A 1 92 ? -9.482 4.228 16.839 1.00 84.38 92 MET A C 1
ATOM 729 O O . MET A 1 92 ? -8.921 4.423 15.771 1.00 84.38 92 MET A O 1
ATOM 733 N N . LYS A 1 93 ? -9.757 2.990 17.282 1.00 84.44 93 LYS A N 1
ATOM 734 C CA . LYS A 1 93 ? -9.398 1.774 16.516 1.00 84.44 93 LYS A CA 1
ATOM 735 C C . LYS A 1 93 ? -10.064 1.751 15.137 1.00 84.44 93 LYS A C 1
ATOM 737 O O . LYS A 1 93 ? -9.400 1.462 14.142 1.00 84.44 93 LYS A O 1
ATOM 742 N N . ILE A 1 94 ? -11.350 2.097 15.058 1.00 85.50 94 ILE A N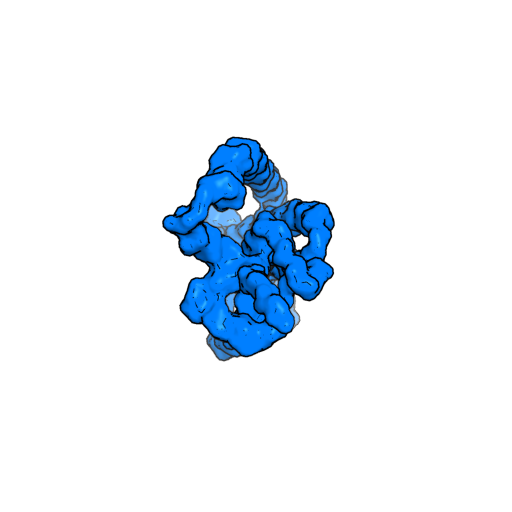 1
ATOM 743 C CA . ILE A 1 94 ? -12.068 2.180 13.776 1.00 85.50 94 ILE A CA 1
ATOM 744 C C . ILE A 1 94 ? -11.466 3.277 12.897 1.00 85.50 94 ILE A C 1
ATOM 746 O O . ILE A 1 94 ? -11.134 3.014 11.744 1.00 85.50 94 ILE A O 1
ATOM 750 N N . ALA A 1 95 ? -11.279 4.482 13.442 1.00 88.44 95 ALA A N 1
ATOM 751 C CA . ALA A 1 95 ? -10.692 5.595 12.703 1.00 88.44 95 ALA A CA 1
ATOM 752 C C . ALA A 1 95 ? -9.274 5.273 12.205 1.00 88.44 95 ALA A C 1
ATOM 754 O O . ALA A 1 95 ? -8.964 5.558 11.054 1.00 88.44 95 ALA A O 1
ATOM 755 N N . ALA A 1 96 ? -8.442 4.631 13.029 1.00 88.38 96 ALA A N 1
ATOM 756 C CA . ALA A 1 96 ? -7.095 4.210 12.658 1.00 88.38 96 ALA A CA 1
ATOM 757 C C . ALA A 1 96 ? -7.116 3.169 11.531 1.00 88.38 96 ALA A C 1
ATOM 759 O O . ALA A 1 96 ? -6.394 3.321 10.552 1.00 88.38 96 ALA A O 1
ATOM 760 N N . SER A 1 97 ? -7.988 2.159 11.624 1.00 87.25 97 SER A N 1
ATOM 761 C CA . SER A 1 97 ? -8.108 1.111 10.597 1.00 87.25 97 SER A CA 1
ATOM 762 C C . SER A 1 97 ? -8.586 1.680 9.256 1.00 87.25 97 SER A C 1
ATOM 764 O O . SER A 1 97 ? -8.025 1.365 8.211 1.00 87.25 97 SER A O 1
ATOM 766 N N . VAL A 1 98 ? -9.586 2.569 9.282 1.00 89.00 98 VAL A N 1
ATOM 767 C CA . VAL A 1 98 ? -10.099 3.244 8.077 1.00 89.00 98 VAL A CA 1
ATOM 768 C C . VAL A 1 98 ? -9.066 4.216 7.498 1.00 89.00 98 VAL A C 1
ATOM 770 O O . VAL A 1 98 ? -8.872 4.239 6.286 1.00 89.00 98 VAL A O 1
ATOM 773 N N . SER A 1 99 ? -8.375 4.987 8.342 1.00 90.31 99 SER A N 1
ATOM 774 C CA . SER A 1 99 ? -7.313 5.909 7.915 1.00 90.31 99 SER A CA 1
ATOM 775 C C . SER A 1 99 ? -6.153 5.164 7.251 1.00 90.31 99 SER A C 1
ATOM 777 O O . SER A 1 99 ? -5.690 5.562 6.180 1.00 90.31 99 SER A O 1
ATOM 779 N N . LEU A 1 100 ? -5.728 4.037 7.834 1.00 91.06 100 LEU A N 1
ATOM 780 C CA . LEU A 1 100 ? -4.691 3.185 7.259 1.00 91.06 100 LEU A CA 1
ATOM 781 C C . LEU A 1 100 ? -5.133 2.603 5.909 1.00 91.06 100 LEU A C 1
ATOM 783 O O . LEU A 1 100 ? -4.368 2.666 4.947 1.00 91.06 100 LEU A O 1
ATOM 787 N N . ALA A 1 101 ? -6.374 2.111 5.814 1.00 90.44 101 ALA A N 1
ATOM 788 C CA . ALA A 1 101 ? -6.938 1.612 4.560 1.00 90.44 101 ALA A CA 1
ATOM 789 C C . ALA A 1 101 ? -6.950 2.700 3.476 1.00 90.44 101 ALA A C 1
ATOM 791 O O . ALA A 1 101 ? -6.458 2.479 2.374 1.00 90.44 101 ALA A O 1
ATOM 792 N N . PHE A 1 102 ? -7.460 3.893 3.795 1.00 90.75 102 PHE A N 1
ATOM 793 C CA . PHE A 1 102 ? -7.524 5.012 2.855 1.00 90.75 102 PHE A CA 1
ATOM 794 C C . PHE A 1 102 ? -6.132 5.454 2.386 1.00 90.75 102 PHE A C 1
ATOM 796 O O . PHE A 1 102 ? -5.914 5.639 1.189 1.00 90.75 102 PHE A O 1
ATOM 803 N N . THR A 1 103 ? -5.176 5.563 3.313 1.00 90.94 103 THR A N 1
ATOM 804 C CA . THR A 1 103 ? -3.788 5.925 2.992 1.00 90.94 103 THR A CA 1
ATOM 805 C C . THR A 1 103 ? -3.155 4.884 2.060 1.00 90.94 103 THR A C 1
ATOM 807 O O . THR A 1 103 ? -2.525 5.262 1.074 1.00 90.94 103 THR A O 1
ATOM 810 N N . LEU A 1 104 ? -3.380 3.584 2.309 1.00 89.50 104 LEU A N 1
ATOM 811 C CA . LEU A 1 104 ? -2.878 2.484 1.470 1.00 89.50 104 LEU A CA 1
ATOM 812 C C . LEU A 1 104 ? -3.495 2.482 0.071 1.00 89.50 104 LEU A C 1
ATOM 814 O O . LEU A 1 104 ? -2.769 2.355 -0.917 1.00 89.50 104 LEU A O 1
ATOM 818 N N . ILE A 1 105 ? -4.811 2.682 -0.026 1.00 89.50 105 ILE A N 1
ATOM 819 C CA . ILE A 1 105 ? -5.520 2.780 -1.309 1.00 89.50 105 ILE A CA 1
ATOM 820 C C . ILE A 1 105 ? -4.982 3.966 -2.114 1.00 89.50 105 ILE A C 1
ATOM 822 O O . ILE A 1 105 ? -4.575 3.801 -3.264 1.00 89.50 105 ILE A O 1
ATOM 826 N N . SER A 1 106 ? -4.941 5.154 -1.505 1.00 89.88 106 SER A N 1
ATOM 827 C CA . SER A 1 106 ? -4.492 6.383 -2.164 1.00 89.88 106 SER A CA 1
ATOM 828 C C . SER A 1 106 ? -3.040 6.277 -2.633 1.00 89.88 106 SER A C 1
ATOM 830 O O . SER A 1 106 ? -2.704 6.691 -3.746 1.00 89.88 106 SER A O 1
ATOM 832 N N . PHE A 1 107 ? -2.179 5.660 -1.823 1.00 88.50 107 PHE A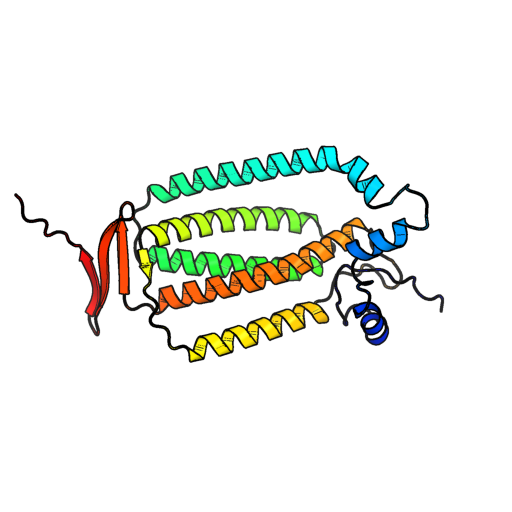 N 1
ATOM 833 C CA . PHE A 1 107 ? -0.805 5.378 -2.210 1.00 88.50 107 PHE A CA 1
ATOM 834 C C . PHE A 1 107 ? -0.717 4.390 -3.371 1.00 88.50 107 PHE A C 1
ATOM 836 O O . PHE A 1 107 ? -0.029 4.678 -4.342 1.00 88.50 107 PHE A O 1
ATOM 843 N N . THR A 1 108 ? -1.441 3.268 -3.315 1.00 87.31 108 THR A N 1
ATOM 844 C CA . THR A 1 108 ? -1.450 2.261 -4.390 1.00 87.31 108 THR A CA 1
ATOM 845 C C . THR A 1 108 ? -1.884 2.889 -5.714 1.00 87.31 108 THR A C 1
ATOM 847 O O . THR A 1 108 ? -1.216 2.714 -6.730 1.00 87.31 108 THR A O 1
ATOM 850 N N . ILE A 1 109 ? -2.942 3.708 -5.696 1.00 85.50 109 ILE A N 1
ATOM 851 C CA . ILE A 1 109 ? -3.383 4.483 -6.864 1.00 85.50 109 ILE A CA 1
ATOM 852 C C . ILE A 1 109 ? -2.278 5.436 -7.330 1.00 85.50 109 ILE A C 1
ATOM 854 O O . ILE A 1 109 ? -2.005 5.516 -8.524 1.00 85.50 109 ILE A O 1
ATOM 858 N N . SER A 1 110 ? -1.613 6.134 -6.407 1.00 85.50 110 SER A N 1
ATOM 859 C CA . SER A 1 110 ? -0.519 7.050 -6.747 1.00 85.50 110 SER A CA 1
ATOM 860 C C . SER A 1 110 ? 0.639 6.314 -7.426 1.00 85.50 110 SER A C 1
ATOM 862 O O . SER A 1 110 ? 1.103 6.772 -8.464 1.00 85.50 110 SER A O 1
ATOM 864 N N . VAL A 1 111 ? 1.048 5.146 -6.915 1.00 84.44 111 VAL A N 1
ATOM 865 C CA . VAL A 1 111 ? 2.070 4.280 -7.531 1.00 84.44 111 VAL A CA 1
ATOM 866 C C . VAL A 1 111 ? 1.659 3.865 -8.948 1.00 84.44 111 VAL A C 1
ATOM 868 O O . VAL A 1 111 ? 2.476 3.934 -9.871 1.00 84.44 111 VAL A O 1
ATOM 871 N N . VAL A 1 112 ? 0.384 3.509 -9.150 1.00 82.31 112 VAL A N 1
ATOM 872 C CA . VAL A 1 112 ? -0.152 3.198 -10.483 1.00 82.31 112 VAL A CA 1
ATOM 873 C C . VAL A 1 112 ? -0.097 4.419 -11.400 1.00 82.31 112 VAL A C 1
ATOM 875 O O . VAL A 1 112 ? 0.359 4.304 -12.529 1.00 82.31 112 VAL A O 1
ATOM 878 N N . CYS A 1 113 ? -0.506 5.600 -10.942 1.00 81.06 113 CYS A N 1
ATOM 879 C CA . CYS A 1 113 ? -0.451 6.828 -11.741 1.00 81.06 113 CYS A CA 1
ATOM 880 C C . CYS A 1 113 ? 0.985 7.232 -12.095 1.00 81.06 113 CYS A C 1
ATOM 882 O O . CYS A 1 113 ? 1.266 7.666 -13.211 1.00 81.06 113 CYS A O 1
ATOM 884 N N . PHE A 1 114 ? 1.910 7.058 -11.159 1.00 79.19 114 PHE A N 1
ATOM 885 C CA . PHE A 1 114 ? 3.312 7.407 -11.326 1.00 79.19 114 PHE A CA 1
ATOM 886 C C . PHE A 1 114 ? 4.014 6.616 -12.413 1.00 79.19 114 PHE A C 1
ATOM 888 O O . PHE A 1 114 ? 4.826 7.180 -13.141 1.00 79.19 114 PHE A O 1
ATOM 895 N N . ARG A 1 115 ? 3.659 5.345 -12.596 1.00 76.44 115 ARG A N 1
ATOM 896 C CA . ARG A 1 115 ? 4.228 4.539 -13.680 1.00 76.44 115 ARG A CA 1
ATOM 897 C C . ARG A 1 115 ? 3.842 5.046 -15.075 1.00 76.44 115 ARG A C 1
ATOM 899 O O . ARG A 1 115 ? 4.515 4.724 -16.050 1.00 76.44 115 ARG A O 1
ATOM 906 N N . MET A 1 116 ? 2.756 5.816 -15.161 1.00 77.50 116 MET A N 1
ATOM 907 C CA . MET A 1 116 ? 2.249 6.424 -16.391 1.00 77.50 116 MET A CA 1
ATOM 908 C C . MET A 1 116 ? 2.800 7.842 -16.607 1.00 77.50 116 MET A C 1
ATOM 910 O O . MET A 1 116 ? 2.499 8.456 -17.627 1.00 77.50 116 MET A O 1
ATOM 914 N N . SER A 1 117 ? 3.617 8.364 -15.683 1.00 74.81 117 SER A N 1
ATOM 915 C CA . SER A 1 117 ? 4.115 9.741 -15.704 1.00 74.81 117 SER A CA 1
ATOM 916 C C . SER A 1 117 ? 5.633 9.815 -15.935 1.00 74.81 117 SER A C 1
ATOM 918 O O . SER A 1 117 ? 6.376 9.012 -15.371 1.00 74.81 117 SER A O 1
ATOM 920 N N . PRO A 1 118 ? 6.125 10.815 -16.693 1.00 65.94 118 PRO A N 1
ATOM 921 C CA . PRO A 1 118 ? 7.559 11.096 -16.811 1.00 65.94 118 PRO A CA 1
ATOM 922 C C . PRO A 1 118 ? 8.169 11.766 -15.573 1.00 65.94 118 PRO A C 1
ATOM 924 O O . PRO A 1 118 ? 9.392 11.822 -15.442 1.00 65.94 118 PRO A O 1
ATOM 927 N N . ASN A 1 119 ? 7.348 12.343 -14.691 1.00 68.25 119 ASN A N 1
ATOM 928 C CA . ASN A 1 119 ? 7.823 13.292 -13.687 1.00 68.25 119 ASN A CA 1
ATOM 929 C C . ASN A 1 119 ? 8.236 12.605 -12.380 1.00 68.25 119 ASN A C 1
ATOM 931 O O . ASN A 1 119 ? 7.400 12.233 -11.557 1.00 68.25 119 ASN A O 1
ATOM 935 N N . ILE A 1 120 ? 9.549 12.529 -12.161 1.00 62.59 120 ILE A N 1
ATOM 936 C CA . ILE A 1 120 ? 10.169 11.877 -10.999 1.00 62.59 120 ILE A CA 1
ATOM 937 C C . ILE A 1 120 ? 10.137 12.762 -9.729 1.00 62.59 120 ILE A C 1
ATOM 939 O O . ILE A 1 120 ? 10.051 12.251 -8.615 1.00 62.59 120 ILE A O 1
ATOM 943 N N . LEU A 1 121 ? 10.161 14.096 -9.855 1.00 64.88 121 LEU A N 1
ATOM 944 C CA . LEU A 1 121 ? 10.180 15.005 -8.692 1.00 64.88 121 LEU A CA 1
ATOM 945 C C . LEU A 1 121 ? 8.887 14.975 -7.847 1.00 64.88 121 LEU A C 1
ATOM 947 O O . LEU A 1 121 ? 8.987 14.758 -6.638 1.00 64.88 121 LEU A O 1
ATOM 951 N N . PRO A 1 122 ? 7.674 15.116 -8.427 1.00 68.75 122 PRO A N 1
ATOM 952 C CA . PRO A 1 122 ? 6.426 14.999 -7.665 1.00 68.75 122 PRO A CA 1
ATOM 953 C C . PRO A 1 122 ? 6.274 13.624 -7.010 1.00 68.75 122 PRO A C 1
ATOM 955 O O . PRO A 1 122 ? 5.701 13.502 -5.929 1.00 68.75 122 PRO A O 1
ATOM 958 N N . LEU A 1 123 ? 6.822 12.597 -7.661 1.00 67.62 123 LEU A N 1
ATOM 959 C CA . LEU A 1 123 ? 6.812 11.221 -7.199 1.00 67.62 123 LEU A CA 1
ATOM 960 C C . LEU A 1 123 ? 7.611 11.061 -5.903 1.00 67.62 123 LEU A C 1
ATOM 962 O O . LEU A 1 123 ? 7.098 10.473 -4.954 1.00 67.62 123 LEU A O 1
ATOM 966 N N . PHE A 1 124 ? 8.815 11.636 -5.813 1.00 68.38 124 PHE A N 1
ATOM 967 C CA . PHE A 1 124 ? 9.607 11.590 -4.580 1.00 68.38 124 PHE A CA 1
ATOM 968 C C . PHE A 1 124 ? 8.933 12.339 -3.430 1.00 68.38 124 PHE A C 1
ATOM 970 O O . PHE A 1 124 ? 8.852 11.811 -2.321 1.00 68.38 124 PHE A O 1
ATOM 977 N N . SER A 1 125 ? 8.394 13.535 -3.681 1.00 74.69 125 SER A N 1
ATOM 978 C CA . SER A 1 125 ? 7.682 14.297 -2.647 1.00 74.69 125 SER A CA 1
ATOM 979 C C . SER A 1 125 ? 6.448 13.551 -2.136 1.00 74.69 125 SER A C 1
ATOM 981 O O . SER A 1 125 ? 6.244 13.459 -0.927 1.00 74.69 125 SER A O 1
ATOM 983 N N . LEU A 1 126 ? 5.653 12.965 -3.036 1.00 80.44 126 LEU A N 1
ATOM 984 C CA . LEU A 1 126 ? 4.480 12.179 -2.655 1.00 80.44 126 LEU A CA 1
ATOM 985 C C . LEU A 1 126 ? 4.873 10.897 -1.915 1.00 80.44 126 LEU A C 1
ATOM 987 O O . LEU A 1 126 ? 4.254 10.585 -0.903 1.00 80.44 126 LEU A O 1
ATOM 991 N N . MET A 1 127 ? 5.927 10.197 -2.340 1.00 79.12 127 MET A N 1
ATOM 992 C CA . MET A 1 127 ? 6.461 9.027 -1.629 1.00 79.12 127 MET A CA 1
ATOM 993 C C . MET A 1 127 ? 6.862 9.360 -0.192 1.00 79.12 127 MET A C 1
ATOM 995 O O . MET A 1 127 ? 6.506 8.625 0.730 1.00 79.12 127 MET A O 1
ATOM 999 N N . ILE A 1 128 ? 7.547 10.489 0.016 1.00 82.56 128 ILE A N 1
ATOM 1000 C CA . ILE A 1 128 ? 7.901 10.969 1.355 1.00 82.56 128 ILE A CA 1
ATOM 1001 C C . ILE A 1 128 ? 6.626 11.225 2.163 1.00 82.56 128 ILE A C 1
ATOM 1003 O O . ILE A 1 128 ? 6.488 10.686 3.260 1.00 82.56 128 ILE A O 1
ATOM 1007 N N . ILE A 1 129 ? 5.671 11.984 1.622 1.00 86.88 129 ILE A N 1
ATOM 1008 C CA . ILE A 1 129 ? 4.407 12.307 2.301 1.00 86.88 129 ILE A CA 1
ATOM 1009 C C . ILE A 1 129 ? 3.644 11.034 2.700 1.00 86.88 129 ILE A C 1
ATOM 1011 O O . ILE A 1 129 ? 3.254 10.882 3.858 1.00 86.88 129 ILE A O 1
ATOM 1015 N N . TYR A 1 130 ? 3.477 10.088 1.775 1.00 88.19 130 TYR A N 1
ATOM 1016 C CA . TYR A 1 130 ? 2.796 8.826 2.054 1.00 88.19 130 TYR A CA 1
ATOM 1017 C C . TYR A 1 130 ? 3.545 7.972 3.073 1.00 88.19 130 TYR A C 1
ATOM 1019 O O . TYR A 1 130 ? 2.903 7.389 3.938 1.00 88.19 130 TYR A O 1
ATOM 1027 N N . THR A 1 131 ? 4.880 7.945 3.039 1.00 87.06 131 THR A N 1
ATOM 1028 C CA . THR A 1 131 ? 5.686 7.229 4.041 1.00 87.06 131 THR A CA 1
ATOM 1029 C C . THR A 1 131 ? 5.409 7.756 5.449 1.00 87.06 131 THR A C 1
ATOM 1031 O O . THR A 1 131 ? 5.187 6.972 6.369 1.00 87.06 131 THR A O 1
ATOM 1034 N N . HIS A 1 132 ? 5.328 9.077 5.621 1.00 89.31 132 HIS A N 1
ATOM 1035 C CA . HIS A 1 132 ? 4.979 9.681 6.908 1.00 89.31 132 HIS A CA 1
ATOM 1036 C C . HIS A 1 132 ? 3.563 9.324 7.345 1.00 89.31 132 HIS A C 1
ATOM 1038 O O . HIS A 1 132 ? 3.358 8.908 8.486 1.00 89.31 132 HIS A O 1
ATOM 1044 N N . PHE A 1 133 ? 2.590 9.452 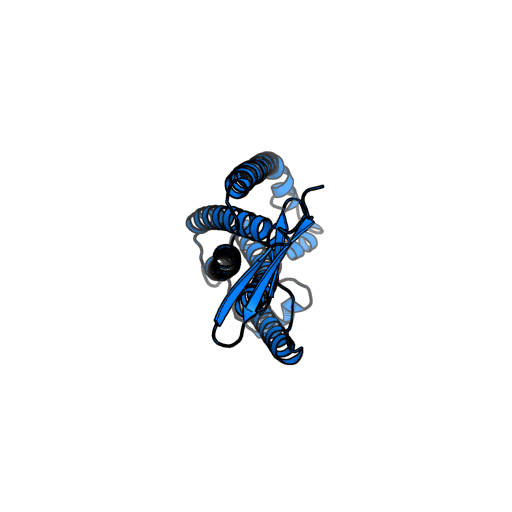6.440 1.00 90.75 133 PHE A N 1
ATOM 1045 C CA . PHE A 1 133 ? 1.212 9.082 6.744 1.00 90.75 133 PHE A CA 1
ATOM 1046 C C . PHE A 1 133 ? 1.078 7.600 7.080 1.00 90.75 133 PHE A C 1
ATOM 1048 O O . PHE A 1 133 ? 0.332 7.270 7.997 1.00 90.75 133 PHE A O 1
ATOM 1055 N N . PHE A 1 134 ? 1.834 6.718 6.422 1.00 89.56 134 PHE A N 1
ATOM 1056 C CA . PHE A 1 134 ? 1.879 5.306 6.773 1.00 89.56 134 PHE A CA 1
ATOM 1057 C C . PHE A 1 134 ? 2.441 5.078 8.156 1.00 89.56 134 PHE A C 1
ATOM 1059 O O . PHE A 1 134 ? 1.795 4.389 8.934 1.00 89.56 134 PHE A O 1
ATOM 1066 N N . ILE A 1 135 ? 3.590 5.665 8.487 1.00 90.50 135 ILE A N 1
ATOM 1067 C CA . ILE A 1 135 ? 4.191 5.509 9.816 1.00 90.50 135 ILE A CA 1
ATOM 1068 C C . ILE A 1 135 ? 3.213 5.978 10.899 1.00 90.50 135 ILE A C 1
ATOM 1070 O O . ILE A 1 135 ? 3.000 5.274 11.883 1.00 90.50 135 ILE A O 1
ATOM 1074 N N . ILE A 1 136 ? 2.554 7.121 10.689 1.00 90.19 136 ILE A N 1
ATOM 1075 C CA . ILE A 1 136 ? 1.527 7.636 11.601 1.00 90.19 136 ILE A CA 1
ATOM 1076 C C . ILE A 1 136 ? 0.348 6.666 11.692 1.00 90.19 136 ILE A C 1
ATOM 1078 O O . ILE A 1 136 ? -0.001 6.229 12.787 1.00 90.19 136 ILE A O 1
ATOM 1082 N N . ALA A 1 137 ? -0.256 6.292 10.565 1.00 90.06 137 ALA A N 1
ATOM 1083 C CA . ALA A 1 137 ? -1.424 5.421 10.545 1.00 90.06 137 ALA A CA 1
ATOM 1084 C C . ALA A 1 137 ? -1.128 4.034 11.142 1.00 90.06 137 ALA A C 1
ATOM 1086 O O . ALA A 1 137 ? -1.941 3.533 11.918 1.00 90.06 137 ALA A O 1
ATOM 1087 N N . PHE A 1 138 ? 0.037 3.446 10.849 1.00 89.62 138 PHE A N 1
ATOM 1088 C CA . PHE A 1 138 ? 0.476 2.168 11.410 1.00 89.62 138 PHE A CA 1
ATOM 1089 C C . PHE A 1 138 ? 0.751 2.258 12.907 1.00 89.62 138 PHE A C 1
ATOM 1091 O O . PHE A 1 138 ? 0.274 1.397 13.636 1.00 89.62 138 PHE A O 1
ATOM 1098 N N . ALA A 1 139 ? 1.447 3.292 13.385 1.00 88.69 139 ALA A N 1
ATOM 1099 C CA . ALA A 1 139 ? 1.691 3.478 14.816 1.00 88.69 139 ALA A CA 1
ATOM 1100 C C . ALA A 1 139 ? 0.375 3.606 15.601 1.00 88.69 139 ALA A C 1
ATOM 1102 O O . ALA A 1 139 ? 0.183 2.961 16.633 1.00 88.69 139 ALA A O 1
ATOM 1103 N N . PHE A 1 140 ? -0.571 4.395 15.079 1.00 87.81 140 PHE A N 1
ATOM 1104 C CA . PHE A 1 140 ? -1.915 4.501 15.645 1.00 87.81 140 PHE A CA 1
ATOM 1105 C C . PHE A 1 140 ? -2.664 3.170 15.610 1.00 87.81 140 PHE A C 1
ATOM 1107 O O . PHE A 1 140 ? -3.283 2.795 16.606 1.00 87.81 140 PHE A O 1
ATOM 1114 N N . PHE A 1 141 ? -2.619 2.461 14.482 1.00 86.69 141 PHE A N 1
ATOM 1115 C CA . PHE A 1 141 ? -3.284 1.176 14.316 1.00 86.69 141 PHE A CA 1
ATOM 1116 C C . PHE A 1 141 ? -2.722 0.110 15.266 1.00 86.69 141 PHE A C 1
ATOM 1118 O O . PHE A 1 141 ? -3.502 -0.523 15.973 1.00 86.69 141 PHE A O 1
ATOM 1125 N N . ASP A 1 142 ? -1.399 -0.045 15.335 1.00 86.44 142 ASP A N 1
ATOM 1126 C CA . ASP A 1 142 ? -0.703 -1.015 16.189 1.00 86.44 142 ASP A CA 1
ATOM 1127 C C . ASP A 1 142 ? -0.937 -0.734 17.679 1.00 86.44 142 ASP A C 1
ATOM 1129 O O . ASP A 1 142 ? -1.282 -1.644 18.435 1.00 86.44 142 ASP A O 1
ATOM 1133 N N . HIS A 1 143 ? -0.847 0.531 18.109 1.00 84.12 143 HIS A N 1
ATOM 1134 C CA . HIS A 1 143 ? -1.185 0.908 19.487 1.00 84.12 143 HIS A CA 1
ATOM 1135 C C . HIS A 1 143 ? -2.650 0.600 19.805 1.00 84.12 143 HIS A C 1
ATOM 1137 O O . HIS A 1 143 ? -2.956 0.000 20.837 1.00 84.12 143 HIS A O 1
ATOM 1143 N N . CYS A 1 144 ? -3.562 0.943 18.890 1.00 82.12 144 CYS A N 1
ATOM 1144 C CA . CYS A 1 144 ? -4.973 0.631 19.069 1.00 82.12 144 CYS A CA 1
ATOM 1145 C C . CYS A 1 144 ? -5.239 -0.876 19.110 1.00 82.12 144 CYS A C 1
ATOM 1147 O O . CYS A 1 144 ? -6.105 -1.283 19.872 1.00 82.12 144 CYS A O 1
ATOM 1149 N N . ASP A 1 145 ? -4.529 -1.694 18.329 1.00 76.88 145 ASP A N 1
ATOM 1150 C CA . ASP A 1 145 ? -4.716 -3.149 18.284 1.00 76.88 145 ASP A CA 1
ATOM 1151 C C . ASP A 1 145 ? -4.167 -3.851 19.535 1.00 76.88 145 ASP A C 1
ATOM 1153 O O . ASP A 1 145 ? -4.811 -4.730 20.118 1.00 76.88 145 ASP A O 1
ATOM 1157 N N . LYS A 1 146 ? -3.004 -3.394 20.018 1.00 76.50 146 LYS A N 1
ATOM 1158 C CA . LYS A 1 146 ? -2.422 -3.834 21.294 1.00 76.50 146 LYS A CA 1
ATOM 1159 C C . LYS A 1 146 ? -3.355 -3.564 22.464 1.00 76.50 146 LYS A C 1
ATOM 1161 O O . LYS A 1 146 ? -3.456 -4.416 23.347 1.00 76.50 146 LYS A O 1
ATOM 1166 N N . SER A 1 147 ? -4.027 -2.413 22.459 1.00 68.94 147 SER A N 1
ATOM 1167 C CA . SER A 1 147 ? -4.988 -2.022 23.492 1.00 68.94 147 SER A CA 1
ATOM 1168 C C . SER A 1 147 ? -6.406 -2.528 23.241 1.00 68.94 147 SER A C 1
ATOM 1170 O O . SER A 1 147 ? -7.190 -2.620 24.179 1.00 68.94 147 SER A O 1
ATOM 1172 N N . ILE A 1 148 ? -6.782 -2.827 21.999 1.00 69.44 148 ILE A N 1
ATOM 1173 C CA . ILE A 1 148 ? -8.131 -3.246 21.626 1.00 69.44 148 ILE A CA 1
ATOM 1174 C C . ILE A 1 148 ? -8.077 -4.256 20.480 1.00 69.44 148 ILE A C 1
ATOM 1176 O O . ILE A 1 148 ? -7.882 -3.882 19.327 1.00 69.44 148 ILE A O 1
ATOM 1180 N N . LYS A 1 149 ? -8.376 -5.527 20.768 1.00 70.75 149 LYS A N 1
ATOM 1181 C CA . LYS A 1 149 ? -8.492 -6.570 19.735 1.00 70.75 149 LYS A CA 1
ATOM 1182 C C . LYS A 1 149 ? -9.954 -6.798 19.344 1.00 70.75 149 LYS A C 1
ATOM 1184 O O . LYS A 1 149 ? -10.805 -6.998 20.214 1.00 70.75 149 LYS A O 1
ATOM 1189 N N . ALA A 1 150 ? -10.242 -6.795 18.043 1.00 67.62 150 ALA A N 1
ATOM 1190 C CA . ALA A 1 150 ? -11.546 -7.188 17.509 1.00 67.62 150 ALA A CA 1
ATOM 1191 C C . ALA A 1 150 ? -11.662 -8.722 17.445 1.00 67.62 150 ALA A C 1
ATOM 1193 O O . ALA A 1 150 ? -10.712 -9.412 17.065 1.00 67.62 150 ALA A O 1
ATOM 1194 N N . VAL A 1 151 ? -12.825 -9.269 17.808 1.00 64.62 151 VAL A N 1
ATOM 1195 C CA . VAL A 1 151 ? -13.106 -10.705 17.646 1.00 64.62 151 VAL A CA 1
ATOM 1196 C C . VAL A 1 151 ? -13.797 -10.925 16.304 1.00 64.62 151 VAL A C 1
ATOM 1198 O O . VAL A 1 151 ? -14.863 -10.372 16.037 1.00 64.62 151 VAL A O 1
ATOM 1201 N N . TRP A 1 152 ? -13.183 -11.745 15.452 1.00 61.38 152 TRP A N 1
ATOM 1202 C CA . TRP A 1 152 ? -13.742 -12.114 14.156 1.00 61.38 152 TRP A CA 1
ATOM 1203 C C . TRP A 1 152 ? -14.997 -12.969 14.325 1.00 61.38 152 TRP A C 1
ATOM 1205 O O . TRP A 1 152 ? -14.929 -14.107 14.784 1.00 61.38 152 TRP A O 1
ATOM 1215 N N . LYS A 1 153 ? -16.137 -12.443 13.875 1.00 55.59 153 LYS A N 1
ATOM 1216 C CA . LYS A 1 153 ? -17.368 -13.214 13.670 1.00 55.59 153 LYS A CA 1
ATOM 1217 C C . LYS A 1 153 ? -17.816 -13.064 12.221 1.00 55.59 153 LYS A C 1
ATOM 1219 O O . LYS A 1 153 ? -18.867 -12.517 11.916 1.00 55.59 153 LYS A O 1
ATOM 1224 N N . ILE A 1 154 ? -16.939 -13.466 11.313 1.00 54.38 154 ILE A N 1
ATOM 1225 C CA . ILE A 1 154 ? -17.131 -13.287 9.879 1.00 54.38 154 ILE A CA 1
ATOM 1226 C C . ILE A 1 154 ? -17.594 -14.599 9.244 1.00 54.38 154 ILE A C 1
ATOM 1228 O O . ILE A 1 154 ? -16.973 -15.649 9.404 1.00 54.38 154 ILE A O 1
ATOM 1232 N N . THR A 1 155 ? -18.686 -14.524 8.486 1.00 52.28 155 THR A N 1
ATOM 1233 C CA . THR A 1 155 ? -19.174 -15.596 7.618 1.00 52.28 155 THR A CA 1
ATOM 1234 C C . THR A 1 155 ? -18.229 -15.789 6.431 1.00 52.28 155 THR A C 1
ATOM 1236 O O . THR A 1 155 ? -18.009 -14.870 5.644 1.00 52.28 155 THR A O 1
ATOM 1239 N N . ASN A 1 156 ? -17.710 -17.009 6.285 1.00 55.06 156 ASN A N 1
ATOM 1240 C CA . ASN A 1 156 ? -16.644 -17.418 5.360 1.00 55.06 156 ASN A CA 1
ATOM 1241 C C . ASN A 1 156 ? -16.881 -17.057 3.868 1.00 55.06 156 ASN A C 1
ATOM 1243 O O . ASN A 1 156 ? -15.931 -16.978 3.100 1.00 55.06 156 ASN A O 1
ATOM 1247 N N . PHE A 1 157 ? -18.128 -16.826 3.440 1.00 51.78 157 PHE A N 1
ATOM 1248 C CA . PHE A 1 157 ? -18.497 -16.653 2.026 1.00 51.78 157 PHE A CA 1
ATOM 1249 C C . PHE A 1 157 ? -18.112 -15.286 1.424 1.00 51.78 157 PHE A C 1
ATOM 1251 O O . PHE A 1 157 ? -17.494 -15.239 0.364 1.00 51.78 157 PHE A O 1
ATOM 1258 N N . GLN A 1 158 ? -18.409 -14.168 2.103 1.00 61.94 158 GLN A N 1
ATOM 1259 C CA . GLN A 1 158 ? -18.166 -12.816 1.558 1.00 61.94 158 GLN A CA 1
ATOM 1260 C C . GLN A 1 158 ? -16.674 -12.536 1.300 1.00 61.94 158 GLN A C 1
ATOM 1262 O O . GLN A 1 158 ? -16.323 -11.882 0.320 1.00 61.94 158 GLN A O 1
ATOM 1267 N N . PHE A 1 159 ? -15.791 -13.098 2.130 1.00 66.81 159 PHE A N 1
ATOM 1268 C CA . PHE A 1 159 ? -14.342 -12.915 2.016 1.00 66.81 159 PHE A CA 1
ATOM 1269 C C . PHE A 1 159 ? -13.689 -13.772 0.930 1.00 66.81 159 PHE A C 1
ATOM 1271 O O . PHE A 1 159 ? -12.559 -13.496 0.534 1.00 66.81 159 PHE A O 1
ATOM 1278 N N . GLN A 1 160 ? -14.362 -14.811 0.432 1.00 67.81 160 GLN A N 1
ATOM 1279 C CA . GLN A 1 160 ? -13.852 -15.588 -0.702 1.00 67.81 160 GLN A CA 1
ATOM 1280 C C . GLN A 1 160 ? -14.057 -14.821 -2.014 1.00 67.81 160 GLN A C 1
ATOM 1282 O O . GLN A 1 160 ? -13.133 -14.733 -2.820 1.00 67.81 160 GLN A O 1
ATOM 1287 N N . CYS A 1 161 ? -15.214 -14.172 -2.192 1.00 71.06 161 CYS A N 1
ATOM 1288 C CA . CYS A 1 161 ? -15.480 -13.335 -3.364 1.00 71.06 161 CYS A CA 1
ATOM 1289 C C . CYS A 1 161 ? -14.497 -12.159 -3.480 1.00 71.06 161 CYS A C 1
ATOM 1291 O O . CYS A 1 161 ? -14.017 -11.878 -4.576 1.00 71.06 161 CYS A O 1
ATOM 1293 N N . SER A 1 162 ? -14.133 -11.509 -2.369 1.00 73.19 162 SER A N 1
ATOM 1294 C CA . SER A 1 162 ? -13.170 -10.400 -2.393 1.00 73.19 162 SER A CA 1
ATOM 1295 C C . SER A 1 162 ? -11.755 -10.837 -2.787 1.00 73.19 162 SER A C 1
ATOM 1297 O O . SER A 1 162 ? -11.090 -10.110 -3.520 1.00 73.19 162 SER A O 1
ATOM 1299 N N . LYS A 1 163 ? -11.310 -12.040 -2.384 1.00 76.94 163 LYS A N 1
ATOM 1300 C CA . LYS A 1 163 ? -10.017 -12.597 -2.834 1.00 76.94 163 LYS A CA 1
ATOM 1301 C C . LYS A 1 163 ? -9.978 -12.749 -4.349 1.00 76.94 163 LYS A C 1
ATOM 1303 O O . LYS A 1 163 ? -9.006 -12.343 -4.975 1.00 76.94 163 LYS A O 1
ATOM 1308 N N . ILE A 1 164 ? -11.044 -13.307 -4.926 1.00 81.25 164 ILE A N 1
ATOM 1309 C CA . ILE A 1 164 ? -11.145 -13.526 -6.374 1.00 81.25 164 ILE A CA 1
ATOM 1310 C C . ILE A 1 164 ? -11.046 -12.192 -7.121 1.00 81.25 164 ILE A C 1
ATOM 1312 O O . ILE A 1 164 ? -10.288 -12.085 -8.080 1.00 81.25 164 ILE A O 1
ATOM 1316 N N . VAL A 1 165 ? -11.756 -11.159 -6.653 1.00 81.56 165 VAL A N 1
ATOM 1317 C CA . VAL A 1 165 ? -11.720 -9.821 -7.267 1.00 81.56 165 VAL A CA 1
ATOM 1318 C C . VAL A 1 165 ? -10.305 -9.240 -7.281 1.00 81.56 165 VAL A C 1
ATOM 1320 O O . VAL A 1 165 ? -9.890 -8.689 -8.295 1.00 81.56 165 VAL A O 1
ATOM 1323 N N . ILE A 1 166 ? -9.537 -9.395 -6.203 1.00 81.62 166 ILE A N 1
ATOM 1324 C CA . ILE A 1 166 ? -8.163 -8.874 -6.142 1.00 81.62 166 ILE A CA 1
ATOM 1325 C C . ILE A 1 166 ? -7.206 -9.636 -7.033 1.00 81.62 166 ILE A C 1
ATOM 1327 O O . ILE A 1 166 ? -6.425 -9.001 -7.731 1.00 81.62 166 ILE A O 1
ATOM 1331 N N . VAL A 1 167 ? -7.310 -10.964 -7.083 1.00 84.38 167 VAL A N 1
ATOM 1332 C CA . VAL A 1 167 ? -6.514 -11.761 -8.024 1.00 84.38 167 VAL A CA 1
ATOM 1333 C C . VAL A 1 167 ? -6.785 -11.310 -9.462 1.00 84.38 167 VAL A C 1
ATOM 1335 O O . VAL A 1 167 ? -5.849 -11.132 -10.236 1.00 84.38 167 VAL A O 1
ATOM 1338 N N . ILE A 1 168 ? -8.049 -11.050 -9.815 1.00 85.81 168 ILE A N 1
ATOM 1339 C CA . ILE A 1 168 ? -8.406 -10.513 -11.135 1.00 85.81 168 ILE A CA 1
ATOM 1340 C C . ILE A 1 168 ? -7.779 -9.128 -11.351 1.00 85.81 168 ILE A C 1
ATOM 1342 O O . ILE A 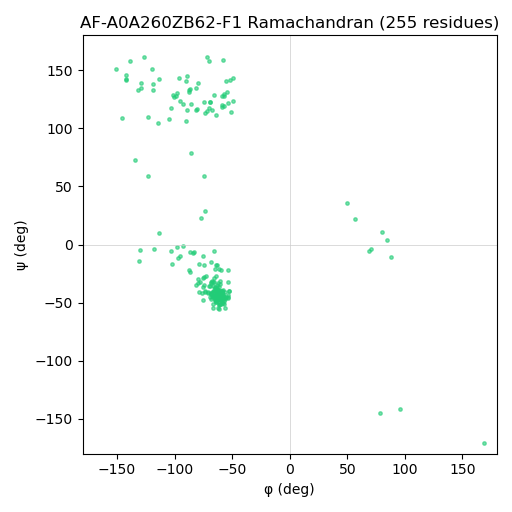1 168 ? -7.177 -8.901 -12.397 1.00 85.81 168 ILE A O 1
ATOM 1346 N N . ILE A 1 169 ? -7.876 -8.214 -10.379 1.00 84.25 169 ILE A N 1
ATOM 1347 C CA . ILE A 1 169 ? -7.265 -6.877 -10.472 1.00 84.25 169 ILE A CA 1
ATOM 1348 C C . ILE A 1 169 ? -5.748 -6.977 -10.660 1.00 84.25 169 ILE A C 1
ATOM 1350 O O . ILE A 1 169 ? -5.200 -6.261 -11.490 1.00 84.25 169 ILE A O 1
ATOM 1354 N N . GLU A 1 170 ? -5.066 -7.867 -9.944 1.00 83.81 170 GLU A N 1
ATOM 1355 C CA . GLU A 1 170 ? -3.617 -8.046 -10.062 1.00 83.81 170 GLU A CA 1
ATOM 1356 C C . GLU A 1 170 ? -3.211 -8.615 -11.415 1.00 83.81 170 GLU A C 1
ATOM 1358 O O . GLU A 1 170 ? -2.268 -8.111 -12.019 1.00 83.81 170 GLU A O 1
ATOM 1363 N N . ILE A 1 171 ? -3.958 -9.588 -11.942 1.00 86.31 171 ILE A N 1
ATOM 1364 C CA . ILE A 1 171 ? -3.765 -10.097 -13.307 1.00 86.31 171 ILE A CA 1
ATOM 1365 C C . ILE A 1 171 ? -3.950 -8.963 -14.325 1.00 86.31 171 ILE A C 1
ATOM 1367 O O . ILE A 1 171 ? -3.145 -8.816 -15.246 1.00 86.31 171 ILE A O 1
ATOM 1371 N N . LEU A 1 172 ? -4.974 -8.125 -14.148 1.00 85.81 172 LEU A N 1
ATOM 1372 C CA . LEU A 1 172 ? -5.209 -6.976 -15.020 1.00 85.81 172 LEU A CA 1
ATOM 1373 C C . LEU A 1 172 ? -4.082 -5.940 -14.912 1.00 85.81 172 LEU A C 1
ATOM 1375 O O . LEU A 1 172 ? -3.598 -5.456 -15.931 1.00 85.81 172 LEU A O 1
ATOM 1379 N N . LEU A 1 173 ? -3.613 -5.629 -13.703 1.00 81.56 173 LEU A N 1
ATOM 1380 C CA . LEU A 1 173 ? -2.483 -4.723 -13.488 1.00 81.56 173 LEU A CA 1
ATOM 1381 C C . LEU A 1 173 ? -1.172 -5.295 -14.037 1.00 81.56 173 LEU A C 1
ATOM 1383 O O . LEU A 1 173 ? -0.323 -4.528 -14.489 1.00 81.56 173 LEU A O 1
ATOM 1387 N N . PHE A 1 174 ? -1.008 -6.617 -14.013 1.00 81.88 174 PHE A N 1
ATOM 1388 C CA . PHE A 1 174 ? 0.144 -7.309 -14.574 1.00 81.88 174 PHE A CA 1
ATOM 1389 C C . PHE A 1 174 ? 0.181 -7.184 -16.096 1.00 81.88 174 PHE A C 1
ATOM 1391 O O . PHE A 1 174 ? 1.164 -6.698 -16.650 1.00 81.88 174 PHE A O 1
ATOM 1398 N N . PHE A 1 175 ? -0.905 -7.564 -16.770 1.00 80.81 175 PHE A N 1
ATOM 1399 C CA . PHE A 1 175 ? -0.935 -7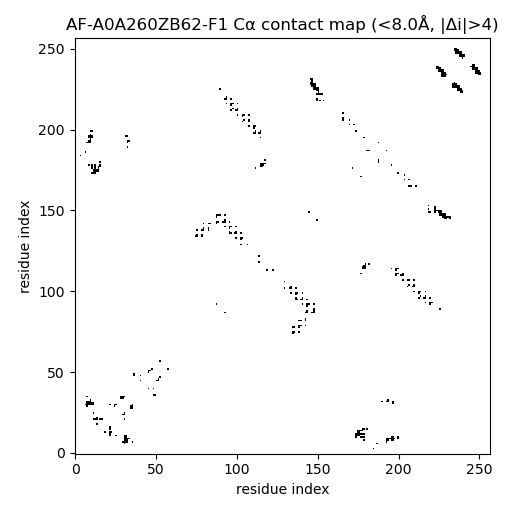.630 -18.231 1.00 80.81 175 PHE A CA 1
ATOM 1400 C C . PHE A 1 175 ? -1.315 -6.322 -18.922 1.00 80.81 175 PHE A C 1
ATOM 1402 O O . PHE A 1 175 ? -1.004 -6.166 -20.096 1.00 80.81 175 PHE A O 1
ATOM 1409 N N . PHE A 1 176 ? -1.996 -5.392 -18.251 1.00 80.12 176 PHE A N 1
ATOM 1410 C CA . PHE A 1 176 ? -2.628 -4.256 -18.933 1.00 80.12 176 PHE A CA 1
ATOM 1411 C C . PHE A 1 176 ? -2.318 -2.891 -18.322 1.00 80.12 176 PHE A C 1
ATOM 1413 O O . PHE A 1 176 ? -2.724 -1.886 -18.897 1.00 80.12 176 PHE A O 1
ATOM 1420 N N . ALA A 1 177 ? -1.600 -2.789 -17.200 1.00 77.06 177 ALA A N 1
ATOM 1421 C CA . ALA A 1 177 ? -1.237 -1.468 -16.689 1.00 77.06 177 ALA A CA 1
ATOM 1422 C C . ALA A 1 177 ? -0.156 -0.836 -17.584 1.00 77.06 177 ALA A C 1
ATOM 1424 O O . ALA A 1 177 ? 0.949 -1.377 -17.662 1.00 77.06 177 ALA A O 1
ATOM 1425 N N . PRO A 1 178 ? -0.434 0.276 -18.282 1.00 74.44 178 PRO A N 1
ATOM 1426 C CA . PRO A 1 178 ? 0.529 0.876 -19.197 1.00 74.44 178 PRO A CA 1
ATOM 1427 C C . PRO A 1 178 ? 1.688 1.509 -18.422 1.00 74.44 178 PRO A C 1
ATOM 1429 O O . PRO A 1 178 ? 1.551 1.870 -17.251 1.00 74.44 178 PRO A O 1
ATOM 1432 N N . THR A 1 179 ? 2.827 1.683 -19.087 1.00 78.56 179 THR A N 1
ATOM 1433 C CA . THR A 1 179 ? 3.951 2.465 -18.551 1.00 78.56 179 THR A CA 1
ATOM 1434 C C . THR A 1 179 ? 4.260 3.624 -19.474 1.00 78.56 179 THR A C 1
ATOM 1436 O O . THR A 1 179 ? 4.042 3.544 -20.682 1.00 78.56 179 THR A O 1
ATOM 1439 N N . TYR A 1 180 ? 4.785 4.706 -18.911 1.00 76.69 180 TYR A N 1
ATOM 1440 C CA . TYR A 1 180 ? 5.121 5.885 -19.689 1.00 76.69 180 TYR A CA 1
ATOM 1441 C C . TYR A 1 180 ? 6.104 5.549 -20.822 1.00 76.69 180 TYR A C 1
ATOM 1443 O O . TYR A 1 180 ? 7.166 4.962 -20.602 1.00 76.69 180 TYR A O 1
ATOM 1451 N N . ARG A 1 181 ? 5.751 5.953 -22.045 1.00 75.25 181 ARG A N 1
ATOM 1452 C CA . ARG A 1 181 ? 6.598 5.846 -23.233 1.00 75.25 181 ARG A CA 1
ATOM 1453 C C . ARG A 1 181 ? 6.762 7.251 -23.824 1.00 75.25 181 ARG A C 1
ATOM 1455 O O . ARG A 1 181 ? 5.774 7.781 -24.323 1.00 75.25 181 ARG A O 1
ATOM 1462 N N . PRO A 1 182 ? 7.962 7.858 -23.744 1.00 66.25 182 PRO A N 1
ATOM 1463 C CA . PRO A 1 182 ? 8.178 9.242 -24.147 1.00 66.25 182 PRO A CA 1
ATOM 1464 C C . PRO A 1 182 ? 7.882 9.468 -25.630 1.00 66.25 182 PRO A C 1
ATOM 1466 O O . PRO A 1 182 ? 7.158 10.403 -25.942 1.00 66.25 182 PRO A O 1
ATOM 1469 N N . GLU A 1 183 ? 8.356 8.589 -26.523 1.00 69.12 183 GLU A N 1
ATOM 1470 C CA . GLU A 1 183 ? 8.029 8.622 -27.955 1.00 69.12 183 GLU A CA 1
ATOM 1471 C C . GLU A 1 183 ? 8.077 7.210 -28.581 1.00 69.12 183 GLU A C 1
ATOM 1473 O O . GLU A 1 183 ? 8.846 6.349 -28.127 1.00 69.12 183 GLU A O 1
ATOM 1478 N N . PRO A 1 184 ? 7.293 6.932 -29.641 1.00 63.00 184 PRO A N 1
ATOM 1479 C CA . PRO A 1 184 ? 7.466 5.733 -30.458 1.00 63.00 184 PRO A CA 1
ATOM 1480 C C . PRO A 1 184 ? 8.880 5.695 -31.061 1.00 63.00 184 PRO A C 1
ATOM 1482 O O . PRO A 1 184 ? 9.327 6.655 -31.677 1.00 63.00 184 PRO A O 1
ATOM 1485 N N . GLY A 1 185 ? 9.598 4.584 -30.888 1.00 62.56 185 GLY A N 1
ATOM 1486 C CA . GLY A 1 185 ? 10.949 4.400 -31.441 1.00 62.56 185 GLY A CA 1
ATOM 1487 C C . GLY A 1 185 ? 12.116 4.888 -30.569 1.00 62.56 185 GLY A C 1
ATOM 1488 O O . GLY A 1 185 ? 13.247 4.505 -30.851 1.00 62.56 185 GLY A O 1
ATOM 1489 N N . HIS A 1 186 ? 11.870 5.632 -29.483 1.00 70.06 186 HIS A N 1
ATOM 1490 C CA . HIS A 1 186 ? 12.905 5.982 -28.502 1.00 70.06 186 HIS A CA 1
ATOM 1491 C C . HIS A 1 186 ? 12.819 5.089 -27.261 1.00 70.06 186 HIS A C 1
ATOM 1493 O O . HIS A 1 186 ? 11.769 4.977 -26.626 1.00 70.06 186 HIS A O 1
ATOM 1499 N N . CYS A 1 187 ? 13.940 4.461 -26.901 1.00 74.00 187 CYS A N 1
ATOM 1500 C CA . CYS A 1 187 ? 14.048 3.679 -25.674 1.00 74.00 187 CYS A CA 1
ATOM 1501 C C . CYS A 1 187 ? 14.411 4.615 -24.506 1.00 74.0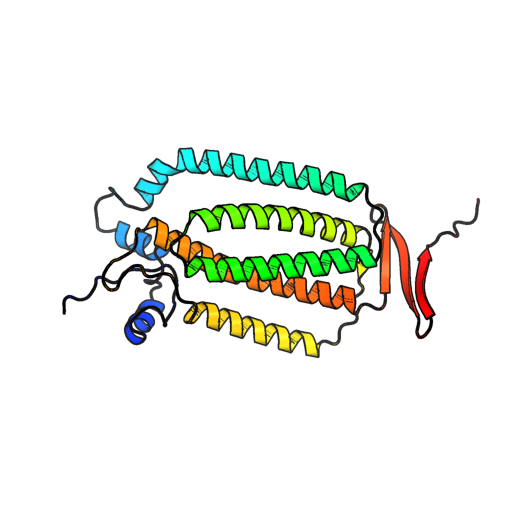0 187 CYS A C 1
ATOM 1503 O O . CYS A 1 187 ? 15.450 5.277 -24.580 1.00 74.00 187 CYS A O 1
ATOM 1505 N N . PRO A 1 188 ? 13.591 4.706 -23.437 1.00 74.69 188 PRO A N 1
ATOM 1506 C CA . PRO A 1 188 ? 13.932 5.519 -22.274 1.00 74.69 188 PRO A CA 1
ATOM 1507 C C . PRO A 1 188 ? 15.265 5.099 -21.644 1.00 74.69 188 PRO A C 1
ATOM 1509 O O . PRO A 1 188 ? 15.708 3.952 -21.777 1.00 74.69 188 PRO A O 1
ATOM 1512 N N . LEU A 1 189 ? 15.875 6.008 -20.880 1.00 76.00 189 LEU A N 1
ATOM 1513 C CA . LEU A 1 189 ? 17.078 5.702 -20.104 1.00 76.00 189 LEU A CA 1
ATOM 1514 C C . LEU A 1 189 ? 16.860 4.451 -19.243 1.00 76.00 189 LEU A C 1
ATOM 1516 O O . LEU A 1 189 ? 15.788 4.250 -18.671 1.00 76.00 189 LEU A O 1
ATOM 1520 N N . HIS A 1 190 ? 17.894 3.614 -19.132 1.00 72.12 190 HIS A N 1
ATOM 1521 C CA . HIS A 1 190 ? 17.832 2.357 -18.379 1.00 72.12 190 HIS A CA 1
ATOM 1522 C C . HIS A 1 190 ? 17.330 2.562 -16.941 1.00 72.12 190 HIS A C 1
ATOM 1524 O O . HIS A 1 190 ? 16.498 1.797 -16.459 1.00 72.12 190 HIS A O 1
ATOM 1530 N N . ILE A 1 191 ? 17.769 3.640 -16.281 1.00 72.31 191 ILE A N 1
ATOM 1531 C CA . ILE A 1 191 ? 17.340 3.980 -14.920 1.00 72.31 191 ILE A CA 1
ATOM 1532 C C . ILE A 1 191 ? 15.831 4.224 -14.832 1.00 72.31 191 ILE A C 1
ATOM 1534 O O . ILE A 1 191 ? 15.176 3.682 -13.951 1.00 72.31 191 ILE A O 1
ATOM 1538 N N . THR A 1 192 ? 15.253 4.944 -15.795 1.00 74.31 192 THR A N 1
ATOM 1539 C CA . THR A 1 192 ? 13.815 5.220 -15.847 1.00 74.31 192 THR A CA 1
ATOM 1540 C C . THR A 1 192 ? 13.018 3.926 -16.010 1.00 74.31 192 THR A C 1
ATOM 1542 O O . THR A 1 192 ? 11.999 3.742 -15.351 1.00 74.31 192 THR A O 1
ATOM 1545 N N . ARG A 1 193 ? 13.510 2.997 -16.839 1.00 77.25 193 ARG A N 1
ATOM 1546 C CA . ARG A 1 193 ? 12.867 1.695 -17.081 1.00 77.25 193 ARG A CA 1
ATOM 1547 C C . ARG A 1 193 ? 12.933 0.799 -15.838 1.00 77.25 193 ARG A C 1
ATOM 1549 O O . ARG A 1 193 ? 11.919 0.220 -15.462 1.00 77.25 193 ARG A O 1
ATOM 1556 N N . MET A 1 194 ? 14.071 0.764 -15.135 1.00 76.06 194 MET A N 1
ATOM 1557 C CA . MET A 1 194 ? 14.176 0.077 -13.836 1.00 76.06 194 MET A CA 1
ATOM 1558 C C . MET A 1 194 ? 13.262 0.692 -12.770 1.00 76.06 194 MET A C 1
ATOM 1560 O O . MET A 1 194 ? 12.648 -0.031 -11.991 1.00 76.06 194 MET A O 1
ATOM 1564 N N . THR A 1 195 ? 13.131 2.019 -12.734 1.00 76.38 195 THR A N 1
ATOM 1565 C CA . THR A 1 195 ? 12.211 2.701 -11.816 1.00 76.38 195 THR A CA 1
ATOM 1566 C C . THR A 1 195 ? 10.750 2.320 -12.089 1.00 76.38 195 THR A C 1
ATOM 1568 O O . THR A 1 195 ? 9.999 2.068 -11.148 1.00 76.38 195 THR A O 1
ATOM 1571 N N . MET A 1 196 ? 10.343 2.214 -13.358 1.00 79.62 196 MET A N 1
ATOM 1572 C CA . MET A 1 196 ? 9.004 1.730 -13.725 1.00 79.62 196 MET A CA 1
ATOM 1573 C C . MET A 1 196 ? 8.774 0.273 -13.308 1.00 79.62 196 MET A C 1
ATOM 1575 O O . MET A 1 196 ? 7.692 -0.047 -12.813 1.00 79.62 196 MET A O 1
ATOM 1579 N N . GLU A 1 197 ? 9.789 -0.584 -13.458 1.00 81.69 197 GLU A N 1
ATOM 1580 C CA . GLU A 1 197 ? 9.754 -1.972 -12.983 1.00 81.69 197 GLU A CA 1
ATOM 1581 C C . GLU A 1 197 ? 9.618 -2.064 -11.463 1.00 81.69 197 GLU A C 1
ATOM 1583 O O . GLU A 1 197 ? 8.800 -2.823 -10.943 1.00 81.69 197 GLU A O 1
ATOM 1588 N N . PHE A 1 198 ? 10.345 -1.230 -10.726 1.00 80.81 198 PHE A N 1
ATOM 1589 C CA . PHE A 1 198 ? 10.207 -1.166 -9.277 1.00 80.81 198 PHE A CA 1
ATOM 1590 C C . PHE A 1 198 ? 8.782 -0.772 -8.858 1.00 80.81 198 PHE A C 1
ATOM 1592 O O . PHE A 1 198 ? 8.179 -1.433 -8.010 1.00 80.81 198 PHE A O 1
ATOM 1599 N N . PHE A 1 199 ? 8.196 0.257 -9.485 1.00 81.50 199 PHE A N 1
ATOM 1600 C CA .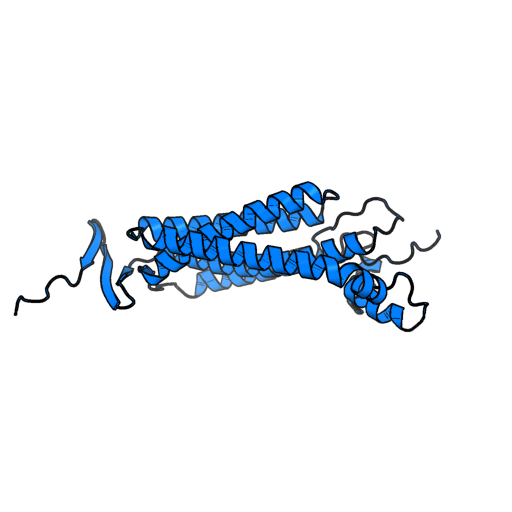 PHE A 1 199 ? 6.813 0.652 -9.195 1.00 81.50 199 PHE A CA 1
ATOM 1601 C C . PHE A 1 199 ? 5.785 -0.399 -9.603 1.00 81.50 199 PHE A C 1
ATOM 1603 O O . PHE A 1 199 ? 4.731 -0.501 -8.969 1.00 81.50 199 PHE A O 1
ATOM 1610 N N . PHE A 1 200 ? 6.081 -1.209 -10.619 1.00 84.25 200 PHE A N 1
ATOM 1611 C CA . PHE A 1 200 ? 5.240 -2.339 -10.975 1.00 84.25 200 PHE A CA 1
ATOM 1612 C C . PHE A 1 200 ? 5.141 -3.360 -9.840 1.00 84.25 200 PHE A C 1
ATOM 1614 O O . PHE A 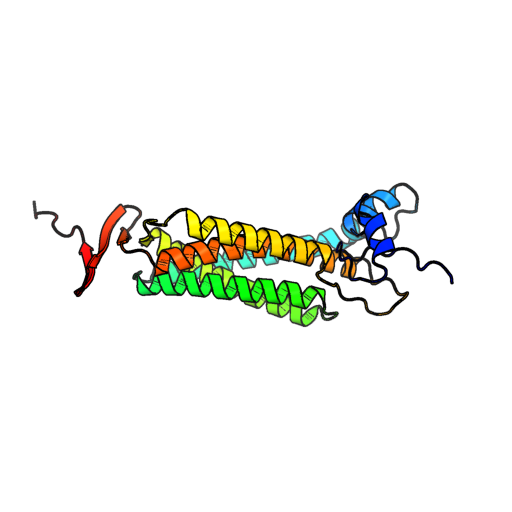1 200 ? 4.036 -3.645 -9.375 1.00 84.25 200 PHE A O 1
ATOM 1621 N N . TYR A 1 201 ? 6.279 -3.857 -9.352 1.00 83.94 201 TYR A N 1
ATOM 1622 C CA . TYR A 1 201 ? 6.292 -4.812 -8.243 1.00 83.94 201 TYR A CA 1
ATOM 1623 C C . TYR A 1 201 ? 5.732 -4.198 -6.960 1.00 83.94 201 TYR A C 1
ATOM 1625 O O . TYR A 1 201 ? 4.960 -4.848 -6.253 1.00 83.94 201 TYR A O 1
ATOM 1633 N N . ALA A 1 202 ? 6.044 -2.925 -6.694 1.00 83.62 202 ALA A N 1
ATOM 1634 C CA . ALA A 1 202 ? 5.467 -2.197 -5.573 1.00 83.62 202 ALA A CA 1
ATOM 1635 C C . ALA A 1 202 ? 3.932 -2.192 -5.652 1.00 83.62 202 ALA A C 1
ATOM 1637 O O . ALA A 1 202 ? 3.278 -2.502 -4.662 1.00 83.62 202 ALA A O 1
ATOM 1638 N N . THR A 1 203 ? 3.348 -1.925 -6.826 1.00 85.38 203 THR A N 1
ATOM 1639 C CA . THR A 1 203 ? 1.885 -1.922 -7.013 1.00 85.38 203 THR A CA 1
ATOM 1640 C C . THR A 1 203 ? 1.248 -3.234 -6.551 1.00 85.38 203 THR A C 1
ATOM 1642 O O . THR A 1 203 ? 0.252 -3.187 -5.835 1.00 85.38 203 THR A O 1
ATOM 1645 N N . ILE A 1 204 ? 1.833 -4.383 -6.911 1.00 84.19 204 ILE A N 1
ATOM 1646 C CA . ILE A 1 204 ? 1.326 -5.716 -6.534 1.00 84.19 204 ILE A CA 1
ATOM 1647 C C . ILE A 1 204 ? 1.436 -5.936 -5.016 1.00 84.19 204 ILE A C 1
ATOM 1649 O O . ILE A 1 204 ? 0.510 -6.405 -4.361 1.00 84.19 204 ILE A O 1
ATOM 1653 N N . ILE A 1 205 ? 2.566 -5.566 -4.411 1.00 86.31 205 ILE A N 1
ATOM 1654 C CA . ILE A 1 205 ? 2.752 -5.714 -2.959 1.00 86.31 205 ILE A CA 1
ATOM 1655 C C . ILE A 1 205 ? 1.745 -4.838 -2.199 1.00 86.31 205 ILE A C 1
ATOM 1657 O O . ILE A 1 205 ? 1.098 -5.292 -1.249 1.00 86.31 205 ILE A O 1
ATOM 1661 N N . TYR A 1 206 ? 1.583 -3.584 -2.625 1.00 86.12 206 TYR A N 1
ATOM 1662 C CA . TYR A 1 206 ? 0.677 -2.644 -1.976 1.00 86.12 206 TYR A CA 1
ATOM 1663 C C . TYR A 1 206 ? -0.802 -2.957 -2.250 1.00 86.12 206 TYR A C 1
ATOM 1665 O O . TYR A 1 206 ? -1.618 -2.683 -1.369 1.00 86.12 206 TYR A O 1
ATOM 1673 N N . SER A 1 207 ? -1.172 -3.603 -3.366 1.00 85.12 207 SER A N 1
ATOM 1674 C CA . SER A 1 207 ? -2.544 -4.101 -3.578 1.00 85.12 207 SER A CA 1
ATOM 1675 C C . SER A 1 207 ? -2.908 -5.219 -2.599 1.00 85.12 207 SER A C 1
ATOM 1677 O O . SER A 1 207 ? -3.962 -5.144 -1.957 1.00 85.12 207 SER A O 1
ATOM 1679 N N . LEU A 1 208 ? -2.017 -6.195 -2.392 1.00 84.94 208 LEU A N 1
ATOM 1680 C CA . LEU A 1 208 ? -2.211 -7.267 -1.405 1.00 84.94 208 LEU A CA 1
ATOM 1681 C C . LEU A 1 208 ? -2.298 -6.728 0.030 1.00 84.94 208 LEU A C 1
ATOM 1683 O O . LEU A 1 208 ? -3.150 -7.150 0.825 1.00 84.94 208 LEU A O 1
ATOM 1687 N N . LEU A 1 209 ? -1.434 -5.769 0.373 1.00 86.06 209 LEU A N 1
ATOM 1688 C CA . LEU A 1 209 ? -1.459 -5.129 1.686 1.00 86.06 209 LEU A CA 1
ATOM 1689 C C . LEU A 1 209 ? -2.755 -4.331 1.888 1.00 86.06 209 LEU A C 1
ATOM 1691 O O . LEU A 1 209 ? -3.406 -4.458 2.926 1.00 86.06 209 LEU A O 1
ATOM 1695 N N . THR A 1 210 ? -3.164 -3.569 0.870 1.00 86.12 210 THR A N 1
ATOM 1696 C CA . THR A 1 210 ? -4.425 -2.819 0.857 1.00 86.12 210 THR A CA 1
ATOM 1697 C C . THR A 1 210 ? -5.609 -3.741 1.117 1.00 86.12 210 THR A C 1
ATOM 1699 O O . THR A 1 210 ? -6.450 -3.429 1.959 1.00 86.12 210 THR A O 1
ATOM 1702 N N . TYR A 1 211 ? -5.653 -4.908 0.470 1.00 84.38 211 TYR A N 1
ATOM 1703 C CA . TYR A 1 211 ? -6.706 -5.886 0.716 1.00 84.38 211 TYR A CA 1
ATOM 1704 C C . TYR A 1 211 ? -6.787 -6.316 2.179 1.00 84.38 211 TYR A C 1
ATOM 1706 O O . TYR A 1 211 ? -7.857 -6.272 2.789 1.00 84.38 211 TYR A O 1
ATOM 1714 N N . THR A 1 212 ? -5.647 -6.715 2.741 1.00 83.12 212 THR A N 1
ATOM 1715 C CA . THR A 1 212 ? -5.563 -7.206 4.120 1.00 83.12 212 THR A CA 1
ATOM 1716 C C . THR A 1 212 ? -6.061 -6.150 5.107 1.00 83.12 212 THR A C 1
ATOM 1718 O O . THR A 1 212 ? -6.817 -6.460 6.027 1.00 83.12 212 THR A O 1
ATOM 1721 N N . ILE A 1 213 ? -5.715 -4.881 4.877 1.00 83.81 213 ILE A N 1
ATOM 1722 C CA . ILE A 1 213 ? -6.159 -3.777 5.729 1.00 83.81 213 ILE A CA 1
ATOM 1723 C C . ILE A 1 213 ? -7.637 -3.421 5.513 1.00 83.81 213 ILE A C 1
ATOM 1725 O O . ILE A 1 213 ? -8.316 -3.097 6.485 1.00 83.81 213 ILE A O 1
ATOM 1729 N N . ILE A 1 214 ? -8.182 -3.524 4.296 1.00 84.81 214 ILE A N 1
ATOM 1730 C CA . ILE A 1 214 ? -9.628 -3.340 4.061 1.00 84.81 214 ILE A CA 1
ATOM 1731 C C . ILE A 1 214 ? -10.432 -4.389 4.831 1.00 84.81 214 ILE A C 1
ATOM 1733 O O . ILE A 1 214 ? -11.427 -4.051 5.472 1.00 84.81 214 ILE A O 1
ATOM 1737 N N . ILE A 1 215 ? -9.992 -5.649 4.805 1.00 82.62 215 ILE A N 1
ATOM 1738 C CA . ILE A 1 215 ? -10.605 -6.734 5.577 1.00 82.62 215 ILE A CA 1
ATOM 1739 C C . ILE A 1 215 ? -10.592 -6.411 7.076 1.00 82.62 215 ILE A C 1
ATOM 1741 O O . ILE A 1 215 ? -11.607 -6.557 7.759 1.00 82.62 215 ILE A O 1
ATOM 1745 N N . GLU A 1 216 ? -9.454 -5.960 7.592 1.00 80.06 216 GLU A N 1
ATOM 1746 C CA . GLU A 1 216 ? -9.291 -5.604 9.001 1.00 80.06 216 GLU A CA 1
ATOM 1747 C C . GLU A 1 216 ? -10.139 -4.382 9.398 1.00 80.06 216 GLU A C 1
ATOM 1749 O O . GLU A 1 216 ? -10.781 -4.373 10.453 1.00 80.06 216 GLU A O 1
ATOM 1754 N N . ALA A 1 217 ? -10.221 -3.369 8.532 1.00 84.50 217 ALA A N 1
ATOM 1755 C CA . ALA A 1 217 ? -11.082 -2.207 8.727 1.00 84.50 217 ALA A CA 1
ATOM 1756 C C . ALA A 1 217 ? -12.565 -2.598 8.711 1.00 84.50 217 ALA A C 1
ATOM 1758 O O . ALA A 1 217 ? -13.319 -2.173 9.588 1.00 84.50 217 ALA A O 1
ATOM 1759 N N . TRP A 1 218 ? -12.975 -3.454 7.772 1.00 83.06 218 TRP A N 1
ATOM 1760 C CA . TRP A 1 218 ? -14.330 -4.001 7.717 1.00 83.06 218 TRP A CA 1
ATOM 1761 C C . TRP A 1 218 ? -14.661 -4.784 8.984 1.00 83.06 218 TRP A C 1
ATOM 1763 O O . TRP A 1 218 ? -15.680 -4.527 9.620 1.00 83.06 218 TRP A O 1
ATOM 1773 N N . THR A 1 219 ? -13.755 -5.663 9.414 1.00 79.25 219 THR A N 1
ATOM 1774 C CA . THR A 1 219 ? -13.887 -6.408 10.671 1.00 79.25 219 THR A CA 1
ATOM 1775 C C . THR A 1 219 ? -14.062 -5.459 11.850 1.00 79.25 219 THR A C 1
ATOM 1777 O O . THR A 1 219 ? -14.965 -5.638 12.662 1.00 79.25 219 THR A O 1
ATOM 1780 N N . SER A 1 220 ? -13.236 -4.418 11.936 1.00 79.62 220 SER A N 1
ATOM 1781 C CA . SER A 1 220 ? -13.325 -3.413 12.997 1.00 79.62 220 SER A CA 1
ATOM 1782 C C . SER A 1 220 ? -14.637 -2.618 12.949 1.00 79.62 220 SER A C 1
ATOM 1784 O O . SER A 1 220 ? -15.103 -2.133 13.976 1.00 79.62 220 SER A O 1
ATOM 1786 N N . LEU A 1 221 ? -15.272 -2.475 11.786 1.00 81.50 221 LEU A N 1
ATOM 1787 C CA . LEU A 1 221 ? -16.579 -1.825 11.660 1.00 81.50 221 LEU A CA 1
ATOM 1788 C C . LEU A 1 221 ? -17.732 -2.751 12.068 1.00 81.50 221 LEU A C 1
ATOM 1790 O O . LEU A 1 221 ? -18.671 -2.294 12.727 1.00 81.50 221 LEU A O 1
ATOM 1794 N N . THR A 1 222 ? -17.662 -4.030 11.691 1.00 78.19 222 THR A N 1
ATOM 1795 C CA . THR A 1 222 ? -18.749 -5.005 11.870 1.00 78.19 222 THR A CA 1
ATOM 1796 C C . THR A 1 222 ? -18.636 -5.856 13.126 1.00 78.19 222 THR A C 1
ATOM 1798 O O . THR A 1 222 ? -19.578 -6.580 13.432 1.00 78.19 222 THR A O 1
ATOM 1801 N N . ALA A 1 223 ? -17.509 -5.817 13.839 1.00 77.19 223 ALA A N 1
ATOM 1802 C CA . ALA A 1 223 ? -17.355 -6.535 15.097 1.00 77.19 223 ALA A CA 1
ATOM 1803 C C . ALA A 1 223 ? -18.468 -6.128 16.068 1.00 77.19 223 ALA A C 1
ATOM 1805 O O . ALA A 1 223 ? -18.826 -4.953 16.136 1.00 77.19 223 ALA A O 1
ATOM 1806 N N . ASP A 1 224 ? -18.991 -7.096 16.817 1.00 76.25 224 ASP A N 1
ATOM 1807 C CA . ASP A 1 224 ? -19.966 -6.871 17.892 1.00 76.25 224 ASP A CA 1
ATOM 1808 C C . ASP A 1 224 ? -19.288 -6.805 19.268 1.00 76.25 224 ASP A C 1
ATOM 1810 O O . ASP A 1 224 ? -19.895 -6.385 20.252 1.00 76.25 224 ASP A O 1
ATOM 1814 N N . GLU A 1 225 ? -18.015 -7.190 19.338 1.00 76.88 225 GLU A N 1
ATOM 1815 C CA . GLU A 1 225 ? -17.229 -7.245 20.563 1.00 76.88 225 GLU A CA 1
ATOM 1816 C C . GLU A 1 225 ? -15.788 -6.800 20.312 1.00 76.88 225 GLU A C 1
ATOM 1818 O O . GLU A 1 225 ? -15.168 -7.139 19.300 1.00 76.88 225 GLU A O 1
ATOM 1823 N N . PHE A 1 226 ? -15.244 -6.080 21.285 1.00 78.31 226 PHE A N 1
ATOM 1824 C CA . PHE A 1 226 ? -13.844 -5.690 21.353 1.00 78.31 226 PHE A CA 1
ATOM 1825 C C . PHE A 1 226 ? -13.297 -6.056 22.725 1.00 78.31 226 PHE A C 1
ATOM 1827 O O . PHE A 1 226 ? -13.925 -5.757 23.736 1.00 78.31 226 PHE A O 1
ATOM 1834 N N . THR A 1 227 ? -12.116 -6.658 22.797 1.00 75.38 227 THR A N 1
ATOM 1835 C CA . THR A 1 227 ? -11.431 -6.853 24.084 1.00 75.38 227 THR A CA 1
ATOM 1836 C C . THR A 1 227 ? -10.592 -5.628 24.398 1.00 75.38 227 THR A C 1
ATOM 1838 O O . THR A 1 227 ? -9.814 -5.226 23.538 1.00 75.38 227 THR A O 1
ATOM 1841 N N . LEU A 1 228 ? -10.700 -5.084 25.606 1.00 73.25 228 LEU A N 1
ATOM 1842 C CA . LEU A 1 228 ? -9.816 -4.040 26.116 1.00 73.25 228 LEU A CA 1
ATOM 1843 C C . LEU A 1 228 ? -8.583 -4.675 26.746 1.00 73.25 228 LEU A C 1
ATOM 1845 O O . LEU A 1 228 ? -8.690 -5.623 27.525 1.00 73.25 228 LEU A O 1
ATOM 1849 N N . LYS A 1 229 ? -7.421 -4.131 26.414 1.00 71.75 229 LYS A N 1
ATOM 1850 C CA . LYS A 1 229 ? -6.127 -4.547 26.919 1.00 71.75 229 LYS A CA 1
ATOM 1851 C C . LYS A 1 229 ? -5.340 -3.357 27.436 1.00 71.75 229 LYS A C 1
ATOM 1853 O O . LYS A 1 229 ? -5.263 -2.313 26.790 1.00 71.75 229 LYS A O 1
ATOM 1858 N N . GLU A 1 230 ? -4.677 -3.570 28.556 1.00 69.81 230 GLU A N 1
ATOM 1859 C CA . GLU A 1 230 ? -3.674 -2.670 29.108 1.00 69.81 230 GLU A CA 1
ATOM 1860 C C . GLU A 1 230 ? -2.458 -3.518 29.478 1.00 69.81 230 GLU A C 1
ATOM 1862 O O . GLU A 1 230 ? -2.601 -4.612 30.013 1.00 69.81 230 GLU A O 1
ATOM 1867 N N . ASN A 1 231 ? -1.253 -3.084 29.096 1.00 67.12 231 ASN A N 1
ATOM 1868 C CA . ASN A 1 231 ? -0.014 -3.840 29.338 1.00 67.12 231 ASN A CA 1
ATOM 1869 C C . ASN A 1 231 ? -0.060 -5.324 28.908 1.00 67.12 231 ASN A C 1
ATOM 1871 O O . ASN A 1 231 ? 0.571 -6.175 29.525 1.00 67.12 231 ASN A O 1
ATOM 1875 N N . LYS A 1 232 ? -0.757 -5.625 27.801 1.00 63.72 232 LYS A N 1
ATOM 1876 C CA . LYS A 1 232 ? -0.997 -6.979 27.249 1.00 63.72 232 LYS A CA 1
ATOM 1877 C C . LYS A 1 232 ? -1.960 -7.862 28.057 1.00 63.72 232 LYS A C 1
ATOM 1879 O O . LYS A 1 232 ? -2.296 -8.941 27.567 1.00 63.72 232 LYS A O 1
ATOM 1884 N N . GLU A 1 233 ? -2.454 -7.412 29.204 1.00 71.94 233 GLU A N 1
ATOM 1885 C CA . GLU A 1 233 ? -3.504 -8.094 29.964 1.00 71.94 233 GLU A CA 1
ATOM 1886 C C . GLU A 1 233 ? -4.885 -7.626 29.504 1.00 71.94 233 GLU A C 1
ATOM 1888 O O . GLU A 1 233 ? -5.059 -6.473 29.116 1.00 71.94 233 GLU A O 1
ATOM 1893 N N . ILE A 1 234 ? -5.869 -8.529 29.498 1.00 73.44 234 ILE A N 1
ATOM 1894 C CA . ILE A 1 234 ? -7.257 -8.184 29.173 1.00 73.44 234 ILE A CA 1
ATOM 1895 C C . ILE A 1 234 ? -7.875 -7.576 30.431 1.00 73.44 234 ILE A C 1
ATOM 1897 O O . ILE A 1 234 ? -7.991 -8.262 31.437 1.00 73.44 234 ILE A O 1
ATOM 1901 N N . ILE A 1 235 ? -8.267 -6.307 30.355 1.00 77.38 235 ILE A N 1
ATOM 1902 C CA . ILE A 1 235 ? -8.867 -5.559 31.475 1.00 77.38 235 ILE A CA 1
ATOM 1903 C C . ILE A 1 235 ? -10.387 -5.409 31.340 1.00 77.38 235 ILE A C 1
ATOM 1905 O O . ILE A 1 235 ? -11.056 -4.850 32.208 1.00 77.38 235 ILE A O 1
ATOM 1909 N N . GLY A 1 236 ? -10.945 -5.848 30.211 1.00 77.19 236 GLY A N 1
ATOM 1910 C CA . GLY A 1 236 ? -12.372 -5.744 29.956 1.00 77.19 236 GLY A CA 1
ATOM 1911 C C . GLY A 1 236 ? -12.767 -6.043 28.517 1.00 77.19 236 GLY A C 1
ATOM 1912 O O . GLY A 1 236 ? -11.965 -6.482 27.686 1.00 77.19 236 GLY A O 1
ATOM 1913 N N . LYS A 1 237 ? -14.033 -5.780 28.200 1.00 81.12 237 LYS A N 1
ATOM 1914 C CA . LYS A 1 237 ? -14.626 -5.935 26.870 1.00 81.12 237 LYS A CA 1
ATOM 1915 C C . LYS A 1 237 ? -15.621 -4.816 26.583 1.00 81.12 237 LYS A C 1
ATOM 1917 O O . LYS A 1 237 ? -16.384 -4.414 27.451 1.00 81.12 237 LYS A O 1
ATOM 1922 N N . ILE A 1 238 ? -15.659 -4.343 25.345 1.00 78.69 238 ILE A N 1
ATOM 1923 C CA . ILE A 1 238 ? -16.715 -3.471 24.833 1.00 78.69 238 ILE A CA 1
ATOM 1924 C C . ILE A 1 238 ? -17.630 -4.336 23.969 1.00 78.69 238 ILE A C 1
ATOM 1926 O O . ILE A 1 238 ? -17.184 -4.883 22.962 1.00 78.69 238 ILE A O 1
ATOM 1930 N N . VAL A 1 239 ? -18.896 -4.459 24.355 1.00 80.81 239 VAL A N 1
ATOM 1931 C CA . VAL A 1 239 ? -19.883 -5.323 23.695 1.00 80.81 239 VAL A CA 1
ATOM 1932 C C . VAL A 1 239 ? -21.026 -4.475 23.152 1.00 80.81 239 VAL A C 1
ATOM 1934 O O . VAL A 1 239 ? -21.513 -3.552 23.810 1.00 80.81 239 VAL A O 1
ATOM 1937 N N . LYS A 1 240 ? -21.473 -4.791 21.941 1.00 76.75 240 LYS A N 1
ATOM 1938 C CA . LYS A 1 240 ? -22.661 -4.209 21.324 1.00 76.75 240 LYS A CA 1
ATOM 1939 C C . LYS A 1 240 ? -23.901 -4.931 21.849 1.00 76.75 240 LYS A C 1
ATOM 1941 O O . LYS A 1 240 ? -24.084 -6.119 21.589 1.00 76.75 240 LYS A O 1
ATOM 1946 N N . LYS A 1 241 ? -24.782 -4.229 22.566 1.00 77.69 241 LYS A N 1
ATOM 1947 C CA . LYS A 1 241 ? -26.110 -4.760 22.906 1.00 77.69 241 LYS A CA 1
ATOM 1948 C C . LYS A 1 241 ? -27.117 -4.386 21.827 1.00 77.69 241 LYS A C 1
ATOM 1950 O O . LYS A 1 241 ? -27.111 -3.257 21.331 1.00 77.69 241 LYS A O 1
ATOM 1955 N N . LYS A 1 242 ? -28.016 -5.323 21.500 1.00 66.56 242 LYS A N 1
ATOM 1956 C CA . LYS A 1 242 ? -29.222 -5.000 20.727 1.00 66.56 242 LYS A CA 1
ATOM 1957 C C . LYS A 1 242 ? -29.972 -3.877 21.451 1.00 66.56 242 LYS A C 1
ATOM 1959 O O . LYS A 1 242 ? -30.115 -3.920 22.670 1.00 66.56 242 LYS A O 1
ATOM 1964 N N . ASP A 1 243 ? -30.339 -2.849 20.693 1.00 66.50 243 ASP A N 1
ATOM 1965 C CA . ASP A 1 243 ? -31.202 -1.730 21.100 1.00 66.50 243 ASP A CA 1
ATOM 1966 C C . ASP A 1 243 ? -30.638 -0.734 22.140 1.00 66.50 243 ASP A C 1
ATOM 1968 O O . ASP A 1 243 ? -31.241 0.309 22.364 1.00 66.50 243 ASP A O 1
ATOM 1972 N N . PHE A 1 244 ? -29.450 -0.981 22.711 1.00 60.75 244 PHE A N 1
ATOM 1973 C CA . PHE A 1 244 ? -28.815 -0.116 23.729 1.00 60.75 244 PHE A CA 1
ATOM 1974 C C . PHE A 1 244 ? -27.464 0.492 23.314 1.00 60.75 244 PHE A C 1
ATOM 1976 O O . PHE A 1 244 ? -26.875 1.274 24.061 1.00 60.75 244 PHE A O 1
ATOM 1983 N N . GLY A 1 245 ? -26.945 0.149 22.133 1.00 73.50 245 GLY A N 1
ATOM 1984 C CA . GLY A 1 245 ? -25.639 0.626 21.679 1.00 73.50 245 GLY A CA 1
ATOM 1985 C C . GLY A 1 245 ? -24.467 -0.133 22.314 1.00 73.50 245 GLY A C 1
ATOM 1986 O O . GLY A 1 245 ? -24.525 -1.348 22.502 1.00 73.50 245 GLY A O 1
ATOM 1987 N N . TRP A 1 246 ? -23.359 0.564 22.571 1.00 75.12 246 TRP A N 1
ATOM 1988 C CA . TRP A 1 246 ? -22.094 -0.030 23.024 1.00 75.12 246 TRP A CA 1
ATOM 1989 C C . TRP A 1 246 ? -21.928 0.094 24.537 1.00 75.12 246 TRP A C 1
ATOM 1991 O O . TRP A 1 246 ? -22.014 1.199 25.067 1.00 75.12 246 TRP A O 1
ATOM 2001 N N . ILE A 1 247 ? -21.641 -1.018 25.217 1.00 75.69 247 ILE A N 1
ATOM 2002 C CA . ILE A 1 247 ? -21.421 -1.064 26.668 1.00 75.69 247 ILE A CA 1
ATOM 2003 C C . ILE A 1 247 ? -20.005 -1.558 26.945 1.00 75.69 247 ILE A C 1
ATOM 2005 O O . ILE A 1 247 ? -19.565 -2.555 26.373 1.00 75.69 247 ILE A O 1
ATOM 2009 N N . THR A 1 248 ? -19.304 -0.864 27.835 1.00 74.62 248 THR A N 1
ATOM 2010 C CA . THR A 1 248 ? -17.983 -1.266 28.316 1.00 74.62 248 THR A CA 1
ATOM 2011 C C . THR A 1 248 ? -18.131 -2.040 29.622 1.00 74.62 248 THR A C 1
ATOM 2013 O O . THR A 1 248 ? -18.688 -1.524 30.584 1.00 74.62 248 THR A O 1
ATOM 2016 N N . TYR A 1 249 ? -17.612 -3.260 29.646 1.00 68.81 249 TYR A N 1
ATOM 2017 C CA . TYR A 1 249 ? -17.442 -4.095 30.827 1.00 68.81 249 TYR A CA 1
ATOM 2018 C C . TYR A 1 249 ? -15.958 -4.081 31.189 1.00 68.81 249 TYR A C 1
ATOM 2020 O O . TYR A 1 249 ? -15.154 -4.647 30.453 1.00 68.81 249 TYR A O 1
ATOM 2028 N N . THR A 1 250 ? -15.570 -3.403 32.263 1.00 63.94 250 THR A N 1
ATOM 2029 C CA . THR A 1 250 ? -14.225 -3.519 32.843 1.00 63.94 250 THR A CA 1
ATOM 2030 C C . THR A 1 250 ? -14.270 -4.518 33.991 1.00 63.94 250 THR A C 1
ATOM 2032 O O . THR A 1 250 ? -15.245 -4.543 34.740 1.00 63.94 250 THR A O 1
ATOM 2035 N N . ASP A 1 251 ? -13.217 -5.319 34.163 1.00 56.91 251 ASP A N 1
ATOM 2036 C CA . ASP A 1 251 ? -13.074 -6.244 35.301 1.00 56.91 251 ASP A CA 1
ATOM 2037 C C . ASP A 1 251 ? -12.752 -5.496 36.617 1.00 56.91 251 ASP A C 1
ATOM 2039 O O . ASP A 1 251 ? -12.133 -6.040 37.532 1.00 56.91 251 ASP A O 1
ATOM 2043 N N . GLU A 1 252 ? -13.191 -4.238 36.756 1.00 47.25 252 GLU A N 1
ATOM 2044 C CA . GLU A 1 252 ? -13.098 -3.450 37.989 1.00 47.25 252 GLU A CA 1
ATOM 2045 C C . GLU A 1 252 ? -14.128 -3.931 39.027 1.00 47.25 252 GLU A C 1
ATOM 2047 O O . GLU A 1 252 ? -14.974 -3.188 39.511 1.00 47.25 252 GLU A O 1
ATOM 2052 N N . VAL A 1 253 ? -14.027 -5.208 39.393 1.00 43.41 253 VAL A N 1
ATOM 2053 C CA . VAL A 1 253 ? -14.313 -5.700 40.739 1.00 43.41 253 VAL A CA 1
ATOM 2054 C C . VAL A 1 253 ? -13.169 -6.645 41.109 1.00 43.41 253 VAL A C 1
ATOM 2056 O O . VAL A 1 253 ? -13.326 -7.862 41.166 1.00 43.41 253 VAL A O 1
ATOM 2059 N N . LYS A 1 254 ? -11.984 -6.086 41.383 1.00 36.00 254 LYS A N 1
ATOM 2060 C CA . LYS A 1 254 ? -11.120 -6.716 42.387 1.00 36.00 254 LYS A CA 1
ATOM 2061 C C . LYS A 1 254 ? -11.782 -6.408 43.733 1.00 36.00 254 LYS A C 1
ATOM 2063 O O . LYS A 1 254 ? -11.859 -5.225 44.071 1.00 36.00 254 LYS A O 1
ATOM 2068 N N . PRO A 1 255 ? -12.319 -7.393 44.478 1.00 31.41 255 PRO A N 1
ATOM 2069 C CA . PRO A 1 255 ? -12.727 -7.129 45.848 1.00 31.41 255 PRO A CA 1
ATOM 2070 C C . PRO A 1 255 ? -11.498 -6.603 46.590 1.00 31.41 255 PRO A C 1
ATOM 2072 O O . PRO A 1 255 ? -10.415 -7.177 46.477 1.00 31.41 255 PRO A O 1
ATOM 2075 N N . LEU A 1 256 ? -11.665 -5.479 47.285 1.00 34.31 256 LEU A N 1
ATOM 2076 C CA . LEU A 1 256 ? -10.709 -5.021 48.285 1.00 34.31 256 LEU A CA 1
ATOM 2077 C C . LEU A 1 256 ? -10.440 -6.197 49.234 1.00 34.31 256 LEU A C 1
ATOM 2079 O O . LEU A 1 256 ? -11.361 -6.655 49.912 1.00 34.31 256 LEU A O 1
ATOM 2083 N N . ALA A 1 257 ? -9.206 -6.691 49.218 1.00 37.47 257 ALA A N 1
ATOM 2084 C CA . ALA A 1 257 ? -8.640 -7.548 50.248 1.00 37.47 257 ALA A CA 1
ATOM 2085 C C . ALA A 1 257 ? -7.559 -6.745 50.969 1.00 37.47 257 ALA A C 1
ATOM 2087 O O . ALA A 1 257 ? -6.784 -6.060 50.258 1.00 37.47 257 ALA A O 1
#

Radius of gyration: 24.29 Å; Cα contacts (8 Å, |Δi|>4): 271; chains: 1; bounding box: 63×32×92 Å

Sequence (257 aa):
MVPSAYCPMGSPSLLNGDFYENLVHLKDFSWSPMFAAVTQNQTYSREGSVIDFVEKTFPESAISSIIALLYVIIFERIINKCVSFLKVTRKMKIAASVSLAFTLISFTISVVCFRMSPNILPLFSLMIIYTHFFIIAFAFFDHCDKSIKAVWKITNFQFQCSKIVIVIIEILLFFFAPTYRPEPGHCPLHITRMTMEFFFYATIIYSLLTYTIIIEAWTSLTADEFTLKENKEIIGKIVKKKDFGWITYTDEVKPLA